Protein 6I89 (pdb70)

Radius of gyration: 20.42 Å; Cα contacts (8 Å, |Δi|>4): 430; chains: 1; bounding box: 56×44×55 Å

Structure (mmCIF, N/CA/C/O backbone):
data_6I89
#
_entry.id   6I89
#
_cell.length_a   136.798
_cell.length_b   136.798
_cell.length_c   51.701
_cell.angle_alpha   90.000
_cell.angle_beta   90.000
_cell.angle_gamma   120.000
#
_symmetry.space_group_name_H-M   'H 3'
#
loop_
_entity.id
_entity.type
_entity.pdbx_description
1 polymer 'ArdC protein'
2 non-polymer (4S)-2-METHYL-2,4-PENTANEDIOL
3 water water
#
loop_
_atom_site.group_PDB
_atom_site.id
_atom_site.type_symbol
_atom_site.label_atom_id
_atom_site.label_alt_id
_atom_site.label_comp_id
_atom_site.label_asym_id
_atom_site.label_entity_id
_atom_site.label_seq_id
_atom_site.pdbx_PDB_ins_code
_atom_site.Cartn_x
_atom_site.Cartn_y
_atom_site.Cartn_z
_atom_site.occupancy
_atom_site.B_iso_or_equiv
_atom_site.auth_seq_id
_atom_site.auth_comp_id
_atom_site.auth_asym_id
_atom_site.auth_atom_id
_atom_site.pdbx_PDB_model_num
ATOM 1 N N . PHE A 1 7 ? -5.63051 -21.18548 -3.93574 1.000 56.28246 7 PHE A N 1
ATOM 2 C CA . PHE A 1 7 ? -6.19613 -19.91884 -3.48951 1.000 53.71615 7 PHE A CA 1
ATOM 3 C C . PHE A 1 7 ? -7.70761 -20.03209 -3.24507 1.000 52.90695 7 PHE A C 1
ATOM 4 O O . PHE A 1 7 ? -8.30673 -21.08535 -3.46160 1.000 51.54277 7 PHE A O 1
ATOM 12 N N . ASP A 1 8 ? -8.31710 -18.93681 -2.80009 1.000 48.49743 8 ASP A N 1
ATOM 13 C CA . ASP A 1 8 ? -9.75019 -18.89851 -2.51081 1.000 45.68499 8 ASP A CA 1
ATOM 14 C C . ASP A 1 8 ? -10.52109 -18.83160 -3.82514 1.000 38.32360 8 ASP A C 1
ATOM 15 O O . ASP A 1 8 ? -10.59015 -17.78020 -4.45923 1.000 35.77568 8 ASP A O 1
ATOM 20 N N . LEU A 1 9 ? -11.10212 -19.96262 -4.23488 1.000 38.04978 9 LEU A N 1
ATOM 21 C CA . LEU A 1 9 ? -11.86106 -20.00399 -5.48520 1.000 38.23981 9 LEU A CA 1
ATOM 22 C C . LEU A 1 9 ? -13.06656 -19.07103 -5.44145 1.000 33.45007 9 LEU A C 1
ATOM 23 O O . LEU A 1 9 ? -13.37341 -18.40045 -6.43178 1.000 34.36692 9 LEU A O 1
ATOM 28 N N . TYR A 1 10 ? -13.76576 -19.02374 -4.30532 1.000 34.58373 10 TYR A N 1
ATOM 29 C CA . TYR A 1 10 ? -14.90912 -18.12088 -4.16071 1.000 37.51072 10 TYR A CA 1
ATOM 30 C C . TYR A 1 10 ? -14.51126 -16.67459 -4.43539 1.000 37.73945 10 TYR A C 1
ATOM 31 O O . TYR A 1 10 ? -15.15212 -15.97326 -5.23387 1.000 33.01027 10 TYR A O 1
ATOM 40 N N . GLN A 1 11 ? -13.44799 -16.20496 -3.77542 1.000 36.59801 11 GLN A N 1
ATOM 41 C CA . GLN A 1 11 ? -13.04619 -14.81562 -3.94245 1.000 35.06994 11 GLN A CA 1
ATOM 42 C C . GLN A 1 11 ? -12.46141 -14.55874 -5.32094 1.000 31.54730 11 GLN A C 1
ATOM 43 O O . GLN A 1 11 ? -12.63485 -13.46636 -5.86747 1.000 33.23436 11 GLN A O 1
ATOM 49 N N . HIS A 1 12 ? -11.76436 -15.54355 -5.89419 1.000 34.68575 12 HIS A N 1
ATOM 50 C CA . HIS A 1 12 ? -11.16520 -15.35338 -7.21254 1.000 36.82268 12 HIS A CA 1
ATOM 51 C C . HIS A 1 12 ? -12.23057 -15.12571 -8.28738 1.000 31.96461 12 HIS A C 1
ATOM 52 O O . HIS A 1 12 ? -12.09901 -14.22869 -9.12738 1.000 34.00414 12 HIS A O 1
ATOM 59 N N . VAL A 1 13 ? -13.28926 -15.92761 -8.27102 1.000 32.86604 13 VAL A N 1
ATOM 60 C CA . VAL A 1 13 ? -14.37673 -15.76383 -9.23382 1.000 32.66205 13 VAL A CA 1
ATOM 61 C C . VAL A 1 13 ? -15.13217 -14.46421 -8.97037 1.000 27.49371 13 VAL A C 1
ATOM 62 O O . VAL A 1 13 ? -15.33842 -13.65068 -9.87830 1.000 31.25377 13 VAL A O 1
ATOM 66 N N . THR A 1 14 ? -15.52134 -14.23029 -7.71590 1.000 29.04511 14 THR A N 1
ATOM 67 C CA . THR A 1 14 ? -16.22968 -12.99654 -7.38041 1.000 30.49319 14 THR A CA 1
ATOM 68 C C . THR A 1 14 ? -15.41857 -11.76244 -7.76968 1.000 32.08219 14 THR A C 1
ATOM 69 O O . THR A 1 14 ? -15.97296 -10.79085 -8.29773 1.000 30.02081 14 THR A O 1
ATOM 73 N N . ASP A 1 15 ? -14.09528 -11.79335 -7.56279 1.000 33.48677 15 ASP A N 1
ATOM 74 C CA . ASP A 1 15 ? -13.26774 -10.64793 -7.94373 1.000 29.70846 15 ASP A CA 1
ATOM 75 C C . ASP A 1 15 ? -13.28508 -10.42298 -9.45121 1.000 30.36732 15 ASP A C 1
ATOM 76 O O . ASP A 1 15 ? -13.31234 -9.27657 -9.91560 1.000 30.51185 15 ASP A O 1
ATOM 81 N N . ARG A 1 16 ? -13.23802 -11.50661 -10.23465 1.000 31.28877 16 ARG A N 1
ATOM 82 C CA . ARG A 1 16 ? -13.32207 -11.37363 -11.68671 1.000 31.09530 16 ARG A CA 1
ATOM 83 C C . ARG A 1 16 ? -14.64959 -10.74650 -12.10029 1.000 30.74618 16 ARG A C 1
ATOM 84 O O . ARG A 1 16 ? -14.69917 -9.90697 -13.00969 1.000 31.21041 16 ARG A O 1
ATOM 92 N N . ILE A 1 17 ? -15.73671 -11.14891 -11.44358 1.000 31.79516 17 ILE A N 1
ATOM 93 C CA . ILE A 1 17 ? -17.05519 -10.61003 -11.76820 1.000 31.03683 17 ILE A CA 1
ATOM 94 C C . ILE A 1 17 ? -17.13946 -9.13763 -11.38181 1.000 29.60980 17 ILE A C 1
ATOM 95 O O . ILE A 1 17 ? -17.64044 -8.30649 -12.14495 1.000 32.05256 17 ILE A O 1
ATOM 100 N N . ILE A 1 18 ? -16.67519 -8.80258 -10.17442 1.000 31.27521 18 ILE A N 1
ATOM 101 C CA . ILE A 1 18 ? -16.72580 -7.41869 -9.70960 1.000 31.37164 18 ILE A CA 1
ATOM 102 C C . ILE A 1 18 ? -15.97276 -6.50906 -10.67287 1.000 36.95128 18 ILE A C 1
ATOM 103 O O . ILE A 1 18 ? -16.45660 -5.42769 -11.03746 1.000 37.79586 18 ILE A O 1
ATOM 108 N N . ALA A 1 19 ? -14.78795 -6.94902 -11.12171 1.000 35.87886 19 ALA A N 1
ATOM 109 C CA . ALA A 1 19 ? -13.98949 -6.15167 -12.05066 1.000 36.31240 19 ALA A CA 1
ATOM 110 C C . ALA A 1 19 ? -14.70343 -5.95396 -13.38440 1.000 35.69932 19 ALA A C 1
ATOM 111 O O . ALA A 1 19 ? -14.67226 -4.85610 -13.95027 1.000 35.66335 19 ALA A O 1
ATOM 113 N N . SER A 1 20 ? -15.36186 -6.99801 -13.90435 1.000 32.91876 20 SER A N 1
ATOM 114 C CA . SER A 1 20 ? -16.06670 -6.83684 -15.17365 1.000 33.21236 20 SER A CA 1
ATOM 115 C C . SER A 1 20 ? -17.23566 -5.87070 -15.03225 1.000 37.64544 20 SER A C 1
ATOM 116 O O . SER A 1 20 ? -17.53802 -5.11156 -15.96157 1.000 39.53851 20 SER A O 1
ATOM 119 N N . ILE A 1 21 ? -17.90415 -5.88155 -13.87839 1.000 36.84363 21 ILE A N 1
ATOM 120 C CA . ILE A 1 21 ? -19.00394 -4.94684 -13.65684 1.000 37.49892 21 ILE A CA 1
ATOM 121 C C . ILE A 1 21 ? -18.47318 -3.52364 -13.55509 1.000 41.25346 21 ILE A C 1
ATOM 122 O O . ILE A 1 21 ? -19.01387 -2.59054 -14.16024 1.000 40.10034 21 ILE A O 1
ATOM 127 N N . GLU A 1 22 ? -17.40181 -3.33667 -12.78477 1.000 41.28584 22 GLU A N 1
ATOM 128 C CA . GLU A 1 22 ? -16.84449 -2.00174 -12.64803 1.000 43.17745 22 GLU A CA 1
ATOM 129 C C . GLU A 1 22 ? -16.24739 -1.50779 -13.96065 1.000 44.29693 22 GLU A C 1
ATOM 130 O O . GLU A 1 22 ? -16.21070 -0.29814 -14.20480 1.000 46.84129 22 GLU A O 1
ATOM 136 N N . ALA A 1 23 ? -15.83190 -2.42007 -14.83965 1.000 44.39339 23 ALA A N 1
ATOM 137 C CA . ALA A 1 23 ? -15.38738 -2.03281 -16.17253 1.000 44.40059 23 ALA A CA 1
ATOM 138 C C . ALA A 1 23 ? -16.52919 -1.56405 -17.06628 1.000 47.95411 23 ALA A C 1
ATOM 139 O O . ALA A 1 23 ? -16.26490 -0.99167 -18.12938 1.000 51.98215 23 ALA A O 1
ATOM 141 N N . GLY A 1 24 ? -17.78131 -1.79598 -16.67589 1.000 45.9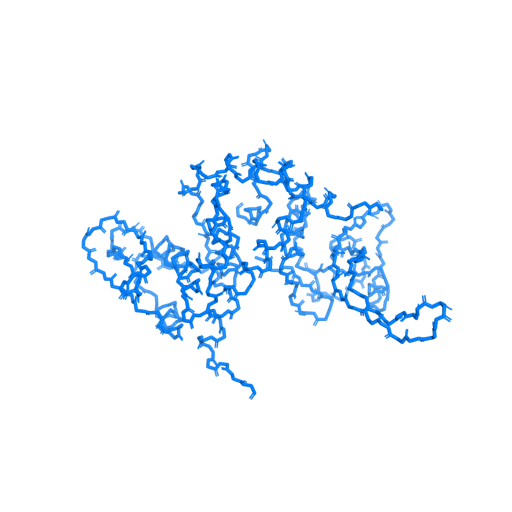1024 24 GLY A N 1
ATOM 142 C CA . GLY A 1 24 ? -18.92112 -1.43215 -17.49400 1.000 47.95983 24 GLY A CA 1
ATOM 143 C C . GLY A 1 24 ? -19.49645 -2.54732 -18.34416 1.000 49.76269 24 GLY A C 1
ATOM 144 O O . GLY A 1 24 ? -20.48850 -2.31945 -19.04449 1.000 50.16098 24 GLY A O 1
ATOM 145 N N . THR A 1 25 ? -18.91220 -3.74258 -18.31973 1.000 45.25775 25 THR A N 1
ATOM 146 C CA . THR A 1 25 ? -19.41765 -4.85358 -19.12293 1.000 44.13265 25 THR A CA 1
ATOM 147 C C . THR A 1 25 ? -19.40829 -6.12187 -18.28359 1.000 46.22717 25 THR A C 1
ATOM 148 O O . THR A 1 25 ? -18.42544 -6.87891 -18.27373 1.000 41.06476 25 THR A O 1
ATOM 152 N N . PRO A 1 26 ? -20.50005 -6.38393 -17.55859 1.000 46.10473 26 PRO A N 1
ATOM 153 C CA . PRO A 1 26 ? -20.58424 -7.60000 -16.74058 1.000 38.83787 26 PRO A CA 1
ATOM 154 C C . PRO A 1 26 ? -20.30554 -8.85885 -17.55316 1.000 39.60260 26 PRO A C 1
ATOM 155 O O . PRO A 1 26 ? -20.66429 -8.96186 -18.73094 1.000 39.48480 26 PRO A O 1
ATOM 159 N N . ALA A 1 27 ? -19.67193 -9.82664 -16.88691 1.000 38.80612 27 ALA A N 1
ATOM 160 C CA . ALA A 1 27 ? -19.18487 -11.04342 -17.53960 1.000 36.72110 27 ALA A CA 1
ATOM 161 C C . ALA A 1 27 ? -20.25522 -11.73730 -18.38133 1.000 36.78876 27 ALA A C 1
ATOM 162 O O . ALA A 1 27 ? -19.99093 -12.15741 -19.51491 1.000 38.76602 27 ALA A O 1
ATOM 164 N N . TRP A 1 28 ? -21.47207 -11.88156 -17.84076 1.000 31.90069 28 TRP A N 1
ATOM 165 C CA . TRP A 1 28 ? -22.50520 -12.63080 -18.55707 1.000 37.65485 28 TRP A CA 1
ATOM 166 C C . TRP A 1 28 ? -23.02471 -11.90168 -19.79211 1.000 36.70193 28 TRP A C 1
ATOM 167 O O . TRP A 1 28 ? -23.76126 -12.50535 -20.58144 1.000 34.49814 28 TRP A O 1
ATOM 178 N N . ARG A 1 29 ? -22.67283 -10.62932 -19.96803 1.000 35.56926 29 ARG A N 1
ATOM 179 C CA . ARG A 1 29 ? -23.05837 -9.85092 -21.13879 1.000 37.99704 29 ARG A CA 1
ATOM 180 C C . ARG A 1 29 ? -22.04036 -9.93860 -22.26137 1.000 43.24788 29 ARG A C 1
ATOM 181 O O . ARG A 1 29 ? -22.33917 -9.52078 -23.38621 1.000 44.34085 29 ARG A O 1
ATOM 189 N N . LYS A 1 30 ? -20.86136 -10.48622 -21.97784 1.000 44.47592 30 LYS A N 1
ATOM 190 C CA . LYS A 1 30 ? -19.77048 -10.48916 -22.94906 1.000 45.26632 30 LYS A CA 1
ATOM 191 C C . LYS A 1 30 ? -20.09941 -11.13692 -24.29425 1.000 44.66551 30 LYS A C 1
ATOM 192 O O . LYS A 1 30 ? -19.66872 -10.58387 -25.32223 1.000 49.93562 30 LYS A O 1
ATOM 198 N N . PRO A 1 31 ? -20.83113 -12.28434 -24.38380 1.000 49.04665 31 PRO A N 1
ATOM 199 C CA . PRO A 1 31 ? -21.11856 -12.85634 -25.71455 1.000 48.47827 31 PRO A CA 1
ATOM 200 C C . PRO A 1 31 ? -21.74252 -11.86099 -26.68673 1.000 51.18784 31 PRO A C 1
ATOM 201 O O . PRO A 1 31 ? -21.65537 -12.03884 -27.90615 1.000 48.83355 31 PRO A O 1
ATOM 205 N N . TRP A 1 32 ? -22.35050 -10.80248 -26.15298 1.000 45.99913 32 TRP A N 1
ATOM 206 C CA . TRP A 1 32 ? -23.15146 -9.88881 -26.94872 1.000 50.97405 32 TRP A CA 1
ATOM 207 C C . TRP A 1 32 ? -22.55864 -8.47074 -26.99856 1.000 51.32138 32 TRP A C 1
ATOM 208 O O . TRP A 1 32 ? -21.50918 -8.19895 -26.40130 1.000 51.47263 32 TRP A O 1
ATOM 219 N N . GLN A 1 40 ? -23.38229 -18.40048 -27.61814 1.000 52.70401 40 GLN A N 1
ATOM 220 C CA . GLN A 1 40 ? -22.30459 -19.38009 -27.80045 1.000 53.65718 40 GLN A CA 1
ATOM 221 C C . GLN A 1 40 ? -21.99022 -20.08878 -26.48356 1.000 44.94463 40 GLN A C 1
ATOM 222 O O . GLN A 1 40 ? -21.09028 -19.67874 -25.74779 1.000 42.61205 40 GLN A O 1
ATOM 228 N N . MET A 1 41 ? -22.74047 -21.14243 -26.19048 1.000 41.66766 41 MET A N 1
ATOM 229 C CA . MET A 1 41 ? -22.56364 -21.85354 -24.93545 1.000 38.12408 41 MET A CA 1
ATOM 230 C C . MET A 1 41 ? -21.20256 -22.54173 -24.92158 1.000 41.84991 41 MET A C 1
ATOM 231 O O . MET A 1 41 ? -20.83912 -23.20507 -25.90132 1.000 36.75403 41 MET A O 1
ATOM 236 N N . PRO A 1 42 ? -20.41662 -22.39695 -23.85429 1.000 37.58590 42 PRO A N 1
ATOM 237 C CA . PRO A 1 42 ? -19.12690 -23.10609 -23.79354 1.000 34.18227 42 PRO A CA 1
ATOM 238 C C . PRO A 1 42 ? -19.34464 -24.59272 -23.57173 1.000 28.71551 42 PRO A C 1
ATOM 239 O O . PRO A 1 42 ? -20.20837 -24.99774 -22.78996 1.000 30.69503 42 PRO A O 1
ATOM 243 N N . LEU A 1 43 ? -18.54776 -25.41436 -24.26329 1.000 29.76559 43 LEU A N 1
ATOM 244 C CA . LEU A 1 43 ? -18.72667 -26.86044 -24.25624 1.000 27.68464 43 LEU A CA 1
ATOM 245 C C . LEU A 1 43 ? -17.50240 -27.57787 -23.70104 1.000 29.48550 43 LEU A C 1
ATOM 246 O O . LEU A 1 43 ? -16.36776 -27.14181 -23.89796 1.000 27.56210 43 LEU A O 1
ATOM 251 N N . ARG A 1 44 ? -17.75332 -28.69494 -23.01840 1.000 30.56871 44 ARG A N 1
ATOM 252 C CA . ARG A 1 44 ? -16.69089 -29.60763 -22.61416 1.000 34.10766 44 ARG A CA 1
ATOM 253 C C . ARG A 1 44 ? -16.19762 -30.42749 -23.81637 1.000 33.70271 44 ARG A C 1
ATOM 254 O O . ARG A 1 44 ? -16.76638 -30.39710 -24.90908 1.000 34.66439 44 ARG A O 1
ATOM 262 N N . SER A 1 45 ? -15.12342 -31.18366 -23.59939 1.000 35.75289 45 SER A N 1
ATOM 263 C CA . SER A 1 45 ? -14.49992 -31.87721 -24.72500 1.000 39.98697 45 SER A CA 1
ATOM 264 C C . SER A 1 45 ? -15.41075 -32.96990 -25.28678 1.000 39.14016 45 SER A C 1
ATOM 265 O O . SER A 1 45 ? -15.34513 -33.27757 -26.48177 1.000 40.86023 45 SER A O 1
ATOM 268 N N . ASN A 1 46 ? -16.29640 -33.52881 -24.46547 1.000 40.98718 46 ASN A N 1
ATOM 269 C CA . ASN A 1 46 ? -17.27748 -34.49844 -24.94007 1.000 39.88619 46 ASN A CA 1
ATOM 270 C C . ASN A 1 46 ? -18.52481 -33.85259 -25.54097 1.000 39.66800 46 ASN A C 1
ATOM 271 O O . ASN A 1 46 ? -19.48732 -34.56206 -25.84115 1.000 41.05409 46 ASN A O 1
ATOM 276 N N . GLY A 1 47 ? -18.55578 -32.53640 -25.68783 1.000 34.89106 47 GLY A N 1
ATOM 277 C CA . GLY A 1 47 ? -19.69375 -31.86977 -26.27863 1.000 37.58927 47 GLY A CA 1
ATOM 278 C C . GLY A 1 47 ? -20.76464 -31.40497 -25.30890 1.000 38.51927 47 GLY A C 1
ATOM 279 O O . GLY A 1 47 ? -21.62596 -30.61191 -25.70552 1.000 37.70955 47 GLY A O 1
ATOM 280 N N . GLU A 1 48 ? -20.75212 -31.86934 -24.06250 1.000 36.10143 48 GLU A N 1
ATOM 281 C CA . GLU A 1 48 ? -21.75219 -31.41443 -23.10532 1.000 37.79462 48 GLU A CA 1
ATOM 282 C C . GLU A 1 48 ? -21.46581 -29.98081 -22.66821 1.000 37.27131 48 GLU A C 1
ATOM 283 O O . GLU A 1 48 ? -20.30632 -29.58178 -22.50291 1.000 31.22989 48 GLU A O 1
ATOM 289 N N . ALA A 1 49 ? -22.53495 -29.20139 -22.47417 1.000 35.51204 49 ALA A N 1
ATOM 290 C CA . ALA A 1 49 ? -22.37913 -27.80047 -22.09454 1.000 27.94756 49 ALA A CA 1
ATOM 291 C C . ALA A 1 49 ? -21.88088 -27.66706 -20.65858 1.000 23.81945 49 ALA A C 1
ATOM 292 O O . ALA A 1 49 ? -22.27490 -28.42210 -19.76462 1.000 25.65966 49 ALA A O 1
ATOM 294 N N . TYR A 1 50 ? -21.02032 -26.68474 -20.43832 1.000 25.76463 50 TYR A N 1
ATOM 295 C CA . TYR A 1 50 ? -20.79144 -26.21910 -19.07906 1.000 25.07917 50 TYR A CA 1
ATOM 296 C C . TYR A 1 50 ? -22.09428 -25.66602 -18.49283 1.000 29.00128 50 TYR A C 1
ATOM 297 O O . TYR A 1 50 ? -23.04523 -25.36858 -19.21891 1.000 26.75595 50 TYR A O 1
ATOM 306 N N . ARG A 1 51 ? -22.13227 -25.53975 -17.16320 1.000 27.19932 51 ARG A N 1
ATOM 307 C CA . ARG A 1 51 ? -23.33671 -25.13291 -16.44602 1.000 26.91077 51 ARG A CA 1
ATOM 308 C C . ARG A 1 51 ? -23.00351 -24.08291 -15.38660 1.000 30.36746 51 ARG A C 1
ATOM 309 O O . ARG A 1 51 ? -21.87446 -23.99807 -14.90110 1.000 23.68356 51 ARG A O 1
ATOM 317 N N . GLY A 1 52 ? -24.01196 -23.27346 -15.04160 1.000 27.31559 52 GLY A N 1
ATOM 318 C CA . GLY A 1 52 ? -23.90718 -22.40672 -13.87031 1.000 27.51847 52 GLY A CA 1
ATOM 319 C C . GLY A 1 52 ? -22.75549 -21.42186 -13.95547 1.000 24.78471 52 GLY A C 1
ATOM 320 O O . GLY A 1 52 ? -22.52806 -20.77410 -14.98143 1.000 23.92116 52 GLY A O 1
ATOM 321 N N . ILE A 1 53 ? -22.00569 -21.30604 -12.85662 1.000 26.06686 53 ILE A N 1
ATOM 322 C CA . ILE A 1 53 ? -20.95556 -20.29338 -12.77477 1.000 23.43156 53 ILE A CA 1
ATOM 323 C C . ILE A 1 53 ? -19.87311 -20.51640 -13.82903 1.000 23.04034 53 ILE A C 1
ATOM 324 O O . ILE A 1 53 ? -19.23487 -19.55907 -14.27995 1.000 25.51203 53 ILE A O 1
ATOM 329 N N . ASN A 1 54 ? -19.66750 -21.76435 -14.26531 1.000 22.82151 54 ASN A N 1
ATOM 330 C CA . ASN A 1 54 ? -18.64363 -22.02101 -15.27971 1.000 24.60989 54 ASN A CA 1
ATOM 331 C C . ASN A 1 54 ? -19.00981 -21.39827 -16.62135 1.000 25.94504 54 ASN A C 1
ATOM 332 O O . ASN A 1 54 ? -18.12356 -20.94668 -17.35576 1.000 24.21015 54 ASN A O 1
ATOM 337 N N . VAL A 1 55 ? -20.30510 -21.33899 -16.94750 1.000 26.24974 55 VAL A N 1
ATOM 338 C CA . VAL A 1 55 ? -20.71412 -20.65219 -18.17055 1.000 27.76460 55 VAL A CA 1
ATOM 339 C C . VAL A 1 55 ? -20.29683 -19.19161 -18.11458 1.000 23.87426 55 VAL A C 1
ATOM 340 O O . VAL A 1 55 ? -19.70099 -18.65679 -19.06369 1.000 24.85943 55 VAL A O 1
ATOM 344 N N . VAL A 1 56 ? -20.58674 -18.52938 -16.99362 1.000 24.79408 56 VAL A N 1
ATOM 345 C CA . VAL A 1 56 ? -20.25542 -17.11195 -16.86339 1.000 24.18675 56 VAL A CA 1
ATOM 346 C C . VAL A 1 56 ? -18.74970 -16.89646 -16.96725 1.000 26.12581 56 VAL A C 1
ATOM 347 O O . VAL A 1 56 ? -18.29224 -15.98772 -17.66514 1.000 29.42985 56 VAL A O 1
ATOM 351 N N . MET A 1 57 ? -17.95562 -17.73628 -16.28929 1.000 26.92120 57 MET A N 1
ATOM 352 C CA . MET A 1 57 ? -16.49679 -17.56148 -16.31163 1.000 27.69626 57 MET A CA 1
ATOM 353 C C . MET A 1 57 ? -15.92392 -17.77057 -17.70770 1.000 27.11139 57 MET A C 1
ATOM 354 O O . MET A 1 57 ? -15.01178 -17.04936 -18.12853 1.000 29.19169 57 MET A O 1
ATOM 359 N N . LEU A 1 58 ? -16.41421 -18.77676 -18.42760 1.000 26.36351 58 LEU A N 1
ATOM 360 C CA . LEU A 1 58 ? -15.84147 -19.04457 -19.74042 1.000 26.19817 58 LEU A CA 1
ATOM 361 C C . LEU A 1 58 ? -16.28560 -18.00642 -20.77524 1.000 30.68059 58 LEU A C 1
ATOM 362 O O . LEU A 1 58 ? -15.50581 -17.66214 -21.66808 1.000 30.76639 58 LEU A O 1
ATOM 367 N N . TRP A 1 59 ? -17.51339 -17.47473 -20.66174 1.000 27.36772 59 TRP A N 1
ATOM 368 C CA . TRP A 1 59 ? -17.90470 -16.33332 -21.49217 1.000 29.43036 59 TRP A CA 1
ATOM 369 C C . TRP A 1 59 ? -16.95574 -15.16412 -21.27723 1.000 32.46031 59 TRP A C 1
ATOM 370 O O . TRP A 1 59 ? -16.46497 -14.55195 -22.23661 1.000 34.03904 59 TRP A O 1
ATOM 381 N N . LEU A 1 60 ? -16.68105 -14.84511 -20.01131 1.000 31.56235 60 LEU A N 1
ATOM 382 C CA . LEU A 1 60 ? -15.76070 -13.75815 -19.69798 1.000 32.56175 60 LEU A CA 1
ATOM 383 C C . LEU A 1 60 ? -14.38521 -14.00481 -20.29981 1.000 37.41103 60 LEU A C 1
ATOM 384 O O . LEU A 1 60 ? -13.82966 -13.13544 -20.97814 1.000 38.73648 60 LEU A O 1
ATOM 389 N N . THR A 1 61 ? -13.81264 -15.18161 -20.04663 1.000 33.06729 61 THR A N 1
ATOM 390 C CA . THR A 1 61 ? -12.47269 -15.47495 -20.54565 1.000 37.45558 61 THR A CA 1
ATOM 391 C C . THR A 1 61 ? -12.41940 -15.39778 -22.06353 1.000 39.72762 61 THR A C 1
ATOM 392 O O . THR A 1 61 ? -11.49979 -14.79811 -22.63203 1.000 37.28660 61 THR A O 1
ATOM 396 N N . ALA A 1 62 ? -13.39399 -16.02264 -22.73539 1.000 33.20196 62 ALA A N 1
ATOM 397 C CA . ALA A 1 62 ? -13.44183 -15.99657 -24.18966 1.000 35.70266 62 ALA A CA 1
ATOM 398 C C . ALA A 1 62 ? -13.43664 -14.56790 -24.71914 1.000 42.26099 62 ALA A C 1
ATOM 399 O O . ALA A 1 62 ? -12.74096 -14.25986 -25.69564 1.000 39.99728 62 ALA A O 1
ATOM 401 N N . ALA A 1 63 ? -14.20251 -13.67722 -24.08633 1.000 40.77149 63 ALA A N 1
ATOM 402 C CA . ALA A 1 63 ? -14.20152 -12.28499 -24.52568 1.000 43.69346 63 ALA A CA 1
ATOM 403 C C . ALA A 1 63 ? -12.86861 -11.61602 -24.21911 1.000 42.74653 63 ALA A C 1
ATOM 404 O O . ALA A 1 63 ? -12.32507 -10.88611 -25.05552 1.000 44.92912 63 ALA A O 1
ATOM 406 N N . GLU A 1 64 ? -12.32239 -11.86263 -23.02711 1.000 43.00594 64 GLU A N 1
ATOM 407 C CA . GLU A 1 64 ? -11.07372 -11.22240 -22.63132 1.000 41.75421 64 GLU A CA 1
ATOM 408 C C . GLU A 1 64 ? -9.93088 -11.60881 -23.55527 1.000 47.91590 64 GLU A C 1
ATOM 409 O O . GLU A 1 64 ? -9.05255 -10.78930 -23.84579 1.000 49.78611 64 GLU A O 1
ATOM 415 N N . LYS A 1 65 ? -9.91022 -12.85451 -24.01399 1.000 43.88220 65 LYS A N 1
ATOM 416 C CA . LYS A 1 65 ? -8.77318 -13.36290 -24.76189 1.000 47.61317 65 LYS A CA 1
ATOM 417 C C . LYS A 1 65 ? -9.07057 -13.54015 -26.24046 1.000 48.32312 65 LYS A C 1
ATOM 418 O O . LYS A 1 65 ? -8.15844 -13.87979 -27.00273 1.000 52.75704 65 LYS A O 1
ATOM 424 N N . GLY A 1 66 ? -10.30803 -13.30652 -26.66672 1.000 45.41118 66 GLY A N 1
ATOM 425 C CA . GLY A 1 66 ? -10.64065 -13.33833 -28.08038 1.000 44.94870 66 GLY A CA 1
ATOM 426 C C . GLY A 1 66 ? -10.73294 -14.72130 -28.68915 1.000 51.60273 66 GLY A C 1
ATOM 427 O O . GLY A 1 66 ? -10.28649 -14.92400 -29.82958 1.000 49.52375 66 GLY A O 1
ATOM 428 N N . TYR A 1 67 ? -11.29705 -15.68284 -27.96299 1.000 42.34877 67 TYR A N 1
ATOM 429 C CA . TYR A 1 67 ? -11.46080 -17.02404 -28.49361 1.000 43.40419 67 TYR A CA 1
ATOM 430 C C . TYR A 1 67 ? -12.75725 -17.11058 -29.28375 1.000 47.47205 67 TYR A C 1
ATOM 431 O O . TYR A 1 67 ? -13.72535 -16.39725 -29.00537 1.000 51.66607 67 TYR A O 1
ATOM 440 N N . ARG A 1 68 ? -12.76565 -18.00451 -30.27508 1.000 47.47484 68 ARG A N 1
ATOM 441 C CA . ARG A 1 68 ? -13.91877 -18.22353 -31.13112 1.000 47.04535 68 ARG A CA 1
ATOM 442 C C . ARG A 1 68 ? -14.50875 -19.61526 -31.00734 1.000 48.65429 68 ARG A C 1
ATOM 443 O O . ARG A 1 68 ? -15.68431 -19.79646 -31.33397 1.000 44.02756 68 ARG A O 1
ATOM 451 N N . SER A 1 69 ? -13.73269 -20.59947 -30.56584 1.000 45.03342 69 SER A N 1
ATOM 452 C CA . SER A 1 69 ? -14.25340 -21.94054 -30.38401 1.000 39.81264 69 SER A CA 1
ATOM 453 C C . SER A 1 69 ? -15.07956 -22.01503 -29.10555 1.000 41.33933 69 SER A C 1
ATOM 454 O O . SER A 1 69 ? -14.79186 -21.33737 -28.11466 1.000 40.27016 69 SER A O 1
ATOM 457 N N . ALA A 1 70 ? -16.12054 -22.84757 -29.13955 1.000 38.28292 70 ALA A N 1
ATOM 458 C CA . ALA A 1 70 ? -16.94490 -23.08708 -27.96324 1.000 41.61824 70 ALA A CA 1
ATOM 459 C C . ALA A 1 70 ? -16.33056 -24.09439 -26.99993 1.000 38.80574 70 ALA A C 1
ATOM 460 O O . ALA A 1 70 ? -16.82644 -24.23128 -25.87538 1.000 35.92500 70 ALA A O 1
ATOM 462 N N . TYR A 1 71 ? -15.28763 -24.80466 -27.41324 1.000 33.24605 71 TYR A N 1
ATOM 463 C CA . TYR A 1 71 ? -14.81636 -25.98289 -26.70861 1.000 34.71747 71 TYR A CA 1
ATOM 464 C C . TYR A 1 71 ? -13.64413 -25.65138 -25.79501 1.000 33.46490 71 TYR A C 1
ATOM 465 O O . TYR A 1 71 ? -12.74721 -24.88926 -26.16730 1.000 31.06381 71 TYR A O 1
ATOM 474 N N . TRP A 1 72 ? -13.64389 -26.26630 -24.61313 1.000 31.11193 72 TRP A N 1
ATOM 475 C CA . TRP A 1 72 ? -12.59763 -26.08281 -23.61642 1.000 30.34445 72 TRP A CA 1
ATOM 476 C C . TRP A 1 72 ? -12.12834 -27.44322 -23.12458 1.000 30.10193 72 TRP A C 1
ATOM 477 O O . TRP A 1 72 ? -12.94073 -28.32486 -22.84901 1.000 33.94050 72 TRP A O 1
ATOM 488 N N . PHE A 1 73 ? -10.81789 -27.59071 -22.98149 1.000 31.89705 73 PHE A N 1
ATOM 489 C CA . PHE A 1 73 ? -10.17477 -28.86814 -22.69683 1.000 31.04170 73 PHE A CA 1
ATOM 490 C C . PHE A 1 73 ? -9.23811 -28.72687 -21.50812 1.000 29.10307 73 PHE A C 1
ATOM 491 O O . PHE A 1 73 ? -8.54981 -27.70932 -21.36774 1.000 27.34144 73 PHE A O 1
ATOM 499 N N . THR A 1 74 ? -9.19448 -29.75692 -20.67030 1.000 29.47780 74 THR A N 1
ATOM 500 C CA . THR A 1 74 ? -8.04232 -29.90575 -19.80271 1.000 29.32766 74 THR A CA 1
ATOM 501 C C . THR A 1 74 ? -6.85431 -30.30510 -20.66643 1.000 31.77309 74 THR A C 1
ATOM 502 O O . THR A 1 74 ? -7.01403 -30.87365 -21.74864 1.000 30.13495 74 THR A O 1
ATOM 506 N N . TYR A 1 75 ? -5.65732 -29.96903 -20.19312 1.000 30.19287 75 TYR A N 1
ATOM 507 C CA . TYR A 1 75 ? -4.44262 -30.37100 -20.89825 1.000 31.78948 75 TYR A CA 1
ATOM 508 C C . TYR A 1 75 ? -4.48712 -31.84835 -21.26296 1.000 33.74316 75 TYR A C 1
ATOM 509 O O . TYR A 1 75 ? -4.19894 -32.22822 -22.40579 1.000 30.69733 75 TYR A O 1
ATOM 518 N N . ARG A 1 76 ? -4.88538 -32.69714 -20.30683 1.000 32.20939 76 ARG A N 1
ATOM 519 C CA . ARG A 1 76 ? -4.93760 -34.13170 -20.57379 1.000 32.27456 76 ARG A CA 1
ATOM 520 C C . ARG A 1 76 ? -5.95778 -34.45935 -21.65498 1.000 35.08584 76 ARG A C 1
ATOM 521 O O . ARG A 1 76 ? -5.69468 -35.29376 -22.52701 1.000 33.69817 76 ARG A O 1
ATOM 529 N N . GLN A 1 77 ? -7.13788 -33.82772 -21.61001 1.000 33.72684 77 GLN A N 1
ATOM 530 C CA . GLN A 1 77 ? -8.15467 -34.13419 -22.61102 1.000 33.41067 77 GLN A CA 1
ATOM 531 C C . GLN A 1 77 ? -7.66209 -33.77044 -24.00318 1.000 33.77253 77 GLN A C 1
ATOM 532 O O . GLN A 1 77 ? -7.88570 -34.51413 -24.96327 1.000 32.77674 77 GLN A O 1
ATOM 538 N N . ALA A 1 78 ? -6.97241 -32.63495 -24.11982 1.000 31.53931 78 ALA A N 1
ATOM 539 C CA . ALA A 1 78 ? -6.36164 -32.24555 -25.38801 1.000 34.09664 78 ALA A CA 1
ATOM 540 C C . ALA A 1 78 ? -5.32903 -33.27541 -25.83880 1.000 38.41111 78 ALA A C 1
ATOM 541 O O . ALA A 1 78 ? -5.29817 -33.67184 -27.01226 1.000 35.83385 78 ALA A O 1
ATOM 543 N N . LYS A 1 79 ? -4.48405 -33.73407 -24.90766 1.000 35.14539 79 LYS A N 1
ATOM 544 C CA . LYS A 1 79 ? -3.46673 -34.72533 -25.24391 1.000 37.97871 79 LYS A CA 1
ATOM 545 C C . LYS A 1 79 ? -4.10439 -35.99520 -25.79532 1.000 39.03362 79 LYS A C 1
ATOM 546 O O . LYS A 1 79 ? -3.71713 -36.48819 -26.86240 1.000 40.41224 79 LYS A O 1
ATOM 552 N N . GLU A 1 80 ? -5.11778 -36.51708 -25.09454 1.000 41.19746 80 GLU A N 1
ATOM 553 C CA . GLU A 1 80 ? -5.79910 -37.73862 -25.51717 1.000 42.39954 80 GLU A CA 1
ATOM 554 C C . GLU A 1 80 ? -6.38330 -37.63357 -26.91893 1.000 42.53678 80 GLU A C 1
ATOM 555 O O . GLU A 1 80 ? -6.61004 -38.66462 -27.56267 1.000 46.39106 80 GLU A O 1
ATOM 561 N N . LEU A 1 81 ? -6.64200 -36.42042 -27.39995 1.000 42.21338 81 LEU A N 1
ATOM 562 C CA . LEU A 1 81 ? -7.21338 -36.19935 -28.71922 1.000 40.87926 81 LEU A CA 1
ATOM 563 C C . LEU A 1 81 ? -6.16591 -35.81754 -29.75217 1.000 41.09528 81 LEU A C 1
ATOM 564 O O . LEU A 1 81 ? -6.52606 -35.38984 -30.85353 1.000 42.34857 81 LEU A O 1
ATOM 569 N N . GLY A 1 82 ? -4.88198 -35.93834 -29.41730 1.000 43.57630 82 GLY A N 1
ATOM 570 C CA . GLY A 1 82 ? -3.83092 -35.56134 -30.33900 1.000 40.12149 82 GLY A CA 1
ATOM 571 C C . GLY A 1 82 ? -3.49260 -34.09002 -30.35653 1.000 41.44583 82 GLY A C 1
ATOM 572 O O . GLY A 1 82 ? -2.68390 -33.66702 -31.18936 1.000 44.82659 82 GLY A O 1
ATOM 573 N N . GLY A 1 83 ? -4.07467 -33.29174 -29.47080 1.000 36.75210 83 GLY A N 1
ATOM 574 C CA . GLY A 1 83 ? -3.81820 -31.86294 -29.43773 1.000 36.08669 83 GLY A CA 1
ATOM 575 C C . GLY A 1 83 ? -2.75090 -31.50237 -28.42102 1.000 34.92534 83 GLY A C 1
ATOM 576 O O . GLY A 1 83 ? -2.55726 -32.19809 -27.43188 1.000 42.92884 83 GLY A O 1
ATOM 577 N N . GLN A 1 84 ? -2.05177 -30.40493 -28.67172 1.000 34.95344 84 GLN A N 1
ATOM 578 C CA . GLN A 1 84 ? -1.01095 -29.92812 -27.76998 1.000 38.50252 84 GLN A CA 1
ATOM 579 C C . GLN A 1 84 ? -1.28272 -28.47334 -27.42534 1.000 37.52728 84 GLN A C 1
ATOM 580 O O . GLN A 1 84 ? -1.35907 -27.63270 -28.32781 1.000 38.82403 84 GLN A O 1
ATOM 586 N N . VAL A 1 85 ? -1.44175 -28.17305 -26.12626 1.000 36.17616 85 VAL A N 1
ATOM 587 C CA . VAL A 1 85 ? -1.56437 -26.77802 -25.71014 1.000 36.42179 85 VAL A CA 1
ATOM 588 C C . VAL A 1 85 ? -0.27347 -26.06081 -26.06468 1.000 38.16972 85 VAL A C 1
ATOM 589 O O . VAL A 1 85 ? 0.81935 -26.52333 -25.72211 1.000 40.23768 85 VAL A O 1
ATOM 593 N N . ARG A 1 86 ? -0.38624 -24.93714 -26.76637 1.000 35.72449 86 ARG A N 1
ATOM 594 C CA . ARG A 1 86 ? 0.80678 -24.29610 -27.30707 1.000 41.40990 86 ARG A CA 1
ATOM 595 C C . ARG A 1 86 ? 1.64756 -23.67957 -26.19825 1.000 42.45709 86 ARG A C 1
ATOM 596 O O . ARG A 1 86 ? 1.13647 -23.25413 -25.16006 1.000 39.75128 86 ARG A O 1
ATOM 604 N N . LYS A 1 87 ? 2.95806 -23.64639 -26.42228 1.000 44.41102 87 LYS A N 1
ATOM 605 C CA . LYS A 1 87 ? 3.86446 -23.17098 -25.38734 1.000 44.52537 87 LYS A CA 1
ATOM 606 C C . LYS A 1 87 ? 3.55296 -21.72499 -25.03646 1.000 42.22604 87 LYS A C 1
ATOM 607 O O . LYS A 1 87 ? 3.28903 -20.89829 -25.91312 1.000 43.66593 87 LYS A O 1
ATOM 613 N N . GLY A 1 88 ? 3.56875 -21.42496 -23.73958 1.000 42.28538 88 GLY A N 1
ATOM 614 C CA . GLY A 1 88 ? 3.22639 -20.10185 -23.25962 1.000 45.32683 88 GLY A CA 1
ATOM 615 C C . GLY A 1 88 ? 1.75018 -19.86732 -22.99706 1.000 41.27821 88 GLY A C 1
ATOM 616 O O . GLY A 1 88 ? 1.40380 -18.85813 -22.37605 1.000 41.96072 88 GLY A O 1
ATOM 617 N N . GLU A 1 89 ? 0.86991 -20.76117 -23.44173 1.000 41.85685 89 GLU A N 1
ATOM 618 C CA . GLU A 1 89 ? -0.56077 -20.54895 -23.25692 1.000 40.99729 89 GLU A CA 1
ATOM 619 C C . GLU A 1 89 ? -0.95653 -20.79683 -21.80320 1.000 42.90356 89 GLU A C 1
ATOM 620 O O . GLU A 1 89 ? -0.54113 -21.78495 -21.18832 1.000 42.50410 89 GLU A O 1
ATOM 626 N N . LYS A 1 90 ? -1.77685 -19.90265 -21.25731 1.000 36.48189 90 LYS A N 1
ATOM 627 C CA . LYS A 1 90 ? -2.22265 -19.99332 -19.87030 1.000 42.17072 90 LYS A CA 1
ATOM 628 C C . LYS A 1 90 ? -3.67567 -20.45774 -19.82056 1.000 39.91555 90 LYS A C 1
ATOM 629 O O . LYS A 1 90 ? -4.52451 -19.94096 -20.55674 1.000 36.80422 90 LYS A O 1
ATOM 635 N N . GLY A 1 91 ? -3.95379 -21.43498 -18.95547 1.000 38.93472 91 GLY A N 1
ATOM 636 C CA . GLY A 1 91 ? -5.28709 -21.98287 -18.82317 1.000 40.33013 91 GLY A CA 1
ATOM 637 C C . GLY A 1 91 ? -6.22760 -21.07498 -18.04464 1.000 39.05389 91 GLY A C 1
ATOM 638 O O . GLY A 1 91 ? -5.87393 -19.97717 -17.60521 1.000 35.48071 91 GLY A O 1
ATOM 639 N N . SER A 1 92 ? -7.46389 -21.55682 -17.88879 1.000 39.51189 92 SER A N 1
ATOM 640 C CA . SER A 1 92 ? -8.52249 -20.83134 -17.19963 1.000 37.13888 92 SER A CA 1
ATOM 641 C C . SER A 1 92 ? -9.16371 -21.72603 -16.14932 1.000 34.57684 92 SER A C 1
ATOM 642 O O . SER A 1 92 ? -9.21364 -22.94729 -16.30287 1.000 35.68816 92 SER A O 1
ATOM 645 N N . THR A 1 93 ? -9.68809 -21.10361 -15.09216 1.000 34.13761 93 THR A N 1
ATOM 646 C CA . THR A 1 93 ? -10.21611 -21.84500 -13.95392 1.000 35.49865 93 THR A CA 1
ATOM 647 C C . THR A 1 93 ? -11.69685 -22.14964 -14.15259 1.000 34.40572 93 THR A C 1
ATOM 648 O O . THR A 1 93 ? -12.48476 -21.24708 -14.42857 1.000 37.24264 93 THR A O 1
ATOM 652 N N . VAL A 1 94 ? -12.07240 -23.41148 -14.00180 1.000 29.89976 94 VAL A N 1
ATOM 653 C CA . VAL A 1 94 ? -13.47408 -23.78196 -13.85107 1.000 30.37383 94 VAL A CA 1
ATOM 654 C C . VAL A 1 94 ? -13.58875 -24.49711 -12.51695 1.000 35.29034 94 VAL A C 1
ATOM 655 O O . VAL A 1 94 ? -12.61506 -25.07540 -12.01661 1.000 31.23884 94 VAL A O 1
ATOM 659 N N . VAL A 1 95 ? -14.77083 -24.45196 -11.92608 1.000 30.44125 95 VAL A N 1
ATOM 660 C CA . VAL A 1 95 ? -14.94066 -25.00218 -10.58876 1.000 28.19728 95 VAL A CA 1
ATOM 661 C C . VAL A 1 95 ? -15.87620 -26.19081 -10.64423 1.000 33.02723 95 VAL A C 1
ATOM 662 O O . VAL A 1 95 ? -16.73307 -26.30236 -11.52940 1.000 31.81359 95 VAL A O 1
ATOM 666 N N . LYS A 1 96 ? -15.69727 -27.09511 -9.68448 1.000 30.63295 96 LYS A N 1
ATOM 667 C CA . LYS A 1 96 ? -16.57549 -28.23461 -9.47842 1.000 31.13879 96 LYS A CA 1
ATOM 668 C C . LYS A 1 96 ? -16.93411 -28.32338 -8.00038 1.000 37.18662 96 LYS A C 1
ATOM 669 O O . LYS A 1 96 ? -16.06765 -28.15069 -7.12923 1.000 32.29233 96 LYS A O 1
ATOM 675 N N . PHE A 1 97 ? -18.21532 -28.57794 -7.72565 1.000 34.49056 97 PHE A N 1
ATOM 676 C CA . PHE A 1 97 ? -18.71675 -28.85912 -6.39018 1.000 34.99160 97 PHE A CA 1
ATOM 677 C C . PHE A 1 97 ? -19.01456 -30.33753 -6.25988 1.000 38.66217 97 PHE A C 1
ATOM 678 O O . PHE A 1 97 ? -19.47511 -30.97640 -7.20755 1.000 45.58055 97 PHE A O 1
ATOM 686 N N . GLY A 1 98 ? -18.79726 -30.86581 -5.06627 1.000 38.17649 98 GLY A N 1
ATOM 687 C CA . GLY A 1 98 ? -19.16911 -32.24210 -4.82626 1.000 42.33379 98 GLY A CA 1
ATOM 688 C C . GLY A 1 98 ? -19.05400 -32.59144 -3.36410 1.000 37.64514 98 GLY A C 1
ATOM 689 O O . GLY A 1 98 ? -18.86656 -31.72840 -2.50781 1.000 38.49036 98 GLY A O 1
ATOM 690 N N . THR A 1 99 ? -19.20114 -33.87684 -3.09156 1.000 41.81729 99 THR A N 1
ATOM 691 C CA . THR A 1 99 ? -18.92359 -34.43671 -1.78403 1.000 47.28337 99 THR A CA 1
ATOM 692 C C . THR A 1 99 ? -17.85495 -35.50374 -1.93989 1.000 49.05256 99 THR A C 1
ATOM 693 O O . THR A 1 99 ? -17.78353 -36.18789 -2.96520 1.000 48.13870 99 THR A O 1
ATOM 697 N N . ILE A 1 100 ? -17.01926 -35.63578 -0.92105 1.000 49.11602 100 ILE A N 1
ATOM 698 C CA . ILE A 1 100 ? -15.95623 -36.63094 -0.92349 1.000 49.46007 100 ILE A CA 1
ATOM 699 C C . ILE A 1 100 ? -15.97016 -37.34377 0.41918 1.000 49.37201 100 ILE A C 1
ATOM 700 O O . ILE A 1 100 ? -16.28828 -36.74518 1.45286 1.000 45.52992 100 ILE A O 1
ATOM 705 N N . GLU A 1 101 ? -15.66425 -38.63464 0.39579 1.000 51.79363 101 GLU A N 1
ATOM 706 C CA . GLU A 1 101 ? -15.66363 -39.42395 1.61544 1.000 51.26124 101 GLU A CA 1
ATOM 707 C C . GLU A 1 101 ? -14.38351 -39.18409 2.41302 1.000 45.55510 101 GLU A C 1
ATOM 708 O O . GLU A 1 101 ? -13.27382 -39.33236 1.88400 1.000 42.05734 101 GLU A O 1
ATOM 714 N N . ARG A 1 102 ? -14.54628 -38.81051 3.68168 1.000 47.35097 102 ARG A N 1
ATOM 715 C CA . ARG A 1 102 ? -13.46703 -38.70412 4.65920 1.000 49.48617 102 ARG A CA 1
ATOM 716 C C . ARG A 1 102 ? -13.91597 -39.35547 5.96705 1.000 55.25768 102 ARG A C 1
ATOM 717 O O . ARG A 1 102 ? -15.09431 -39.66560 6.15177 1.000 59.56095 102 ARG A O 1
ATOM 725 N N . GLU A 1 103 ? -12.97126 -39.57207 6.88478 1.000 54.94423 103 GLU A N 1
ATOM 726 C CA . GLU A 1 103 ? -13.24733 -40.27616 8.13282 1.000 56.00986 103 GLU A CA 1
ATOM 727 C C . GLU A 1 103 ? -13.01495 -39.36086 9.32621 1.000 58.97453 103 GLU A C 1
ATOM 728 O O . GLU A 1 103 ? -12.28137 -38.37316 9.24542 1.000 56.80949 103 GLU A O 1
ATOM 734 N N . ASP A 1 104 ? -13.62368 -39.73214 10.45612 1.000 59.24873 104 ASP A N 1
ATOM 735 C CA . ASP A 1 104 ? -13.68036 -38.82386 11.59674 1.000 61.27084 104 ASP A CA 1
ATOM 736 C C . ASP A 1 104 ? -12.30012 -38.53413 12.18134 1.000 64.92942 104 ASP A C 1
ATOM 737 O O . ASP A 1 104 ? -11.99035 -37.36926 12.46708 1.000 73.47609 104 ASP A O 1
ATOM 742 N N . GLU A 1 105 ? -11.48348 -39.58072 12.38622 1.000 64.34008 105 GLU A N 1
ATOM 743 C CA . GLU A 1 105 ? -10.14343 -39.58400 12.99637 1.000 65.65905 105 GLU A CA 1
ATOM 744 C C . GLU A 1 105 ? -10.20563 -40.20818 14.38432 1.000 67.24816 105 GLU A C 1
ATOM 745 O O . GLU A 1 105 ? -9.56173 -41.23213 14.63639 1.000 68.45763 105 GLU A O 1
ATOM 751 N N . GLN A 1 106 ? -10.95807 -39.58436 15.29591 1.000 69.32941 106 GLN A N 1
ATOM 752 C CA . GLN A 1 106 ? -11.23987 -40.20610 16.58652 1.000 62.48294 106 GLN A CA 1
ATOM 753 C C . GLN A 1 106 ? -11.93900 -41.54195 16.38140 1.000 65.82682 106 GLN A C 1
ATOM 754 O O . GLN A 1 106 ? -11.40507 -42.60415 16.72130 1.000 65.42717 106 GLN A O 1
ATOM 760 N N . THR A 1 107 ? -13.13243 -41.50472 15.80378 1.000 66.09223 107 THR A N 1
ATOM 761 C CA . THR A 1 107 ? -13.75705 -42.69634 15.25870 1.000 65.47400 107 THR A CA 1
ATOM 762 C C . THR A 1 107 ? -13.39304 -42.83043 13.77954 1.000 63.39079 107 THR A C 1
ATOM 763 O O . THR A 1 107 ? -12.85837 -41.90980 13.15395 1.000 66.62052 107 THR A O 1
ATOM 767 N N . GLY A 1 108 ? -13.67402 -43.99424 13.21614 1.000 62.62586 108 GLY A N 1
ATOM 768 C CA . GLY A 1 108 ? -13.48710 -44.09934 11.78662 1.000 55.06882 108 GLY A CA 1
ATOM 769 C C . GLY A 1 108 ? -14.70957 -43.74579 10.96927 1.000 54.25337 108 GLY A C 1
ATOM 770 O O . GLY A 1 108 ? -14.69733 -43.97417 9.75670 1.000 57.86325 108 GLY A O 1
ATOM 771 N N . GLU A 1 109 ? -15.75546 -43.19561 11.59528 1.000 51.28256 109 GLU A N 1
ATOM 772 C CA . GLU A 1 109 ? -17.03197 -42.95511 10.92834 1.000 52.81734 109 GLU A CA 1
ATOM 773 C C . GLU A 1 109 ? -16.84086 -42.19552 9.61732 1.000 59.74915 109 GLU A C 1
ATOM 774 O O . GLU A 1 109 ? -16.12387 -41.19117 9.55954 1.000 55.41529 109 GLU A O 1
ATOM 780 N N . GLU A 1 110 ? -17.45818 -42.70538 8.55394 1.000 61.00897 110 GLU A N 1
ATOM 781 C CA . GLU A 1 110 ? -17.45892 -41.99084 7.28680 1.000 59.45616 110 GLU A CA 1
ATOM 782 C C . GLU A 1 110 ? -18.34264 -40.76057 7.39800 1.000 63.20223 110 GLU A C 1
ATOM 783 O O . GLU A 1 110 ? -19.42132 -40.79927 7.99948 1.000 63.90542 110 GLU A O 1
ATOM 789 N N . LYS A 1 111 ? -17.87814 -39.65866 6.82546 1.000 58.96152 111 LYS A N 1
ATOM 790 C CA . LYS A 1 111 ? -18.70110 -38.46157 6.69973 1.000 61.61635 111 LYS A CA 1
ATOM 791 C C . LYS A 1 111 ? -18.37394 -37.82879 5.35770 1.000 62.83266 111 LYS A C 1
ATOM 792 O O . LYS A 1 111 ? -17.26534 -37.32051 5.16744 1.000 62.90208 111 LYS A O 1
ATOM 798 N N . LYS A 1 112 ? -19.31989 -37.90159 4.42014 1.000 63.91692 112 LYS A N 1
ATOM 799 C CA . LYS A 1 112 ? -19.18840 -37.17707 3.16366 1.000 59.87710 112 LYS A CA 1
ATOM 800 C C . LYS A 1 112 ? -19.10762 -35.67834 3.43891 1.000 59.70938 112 LYS A C 1
ATOM 801 O O . LYS A 1 112 ? -19.96609 -35.10868 4.12345 1.000 58.99368 112 LYS A O 1
ATOM 807 N N . ILE A 1 113 ? -18.06335 -35.04716 2.92271 1.000 52.89349 113 ILE A N 1
ATOM 808 C CA . ILE A 1 113 ? -17.79767 -33.62449 3.12528 1.000 52.42915 113 ILE A CA 1
ATOM 809 C C . ILE A 1 113 ? -18.06184 -32.90166 1.80981 1.000 51.24928 113 ILE A C 1
ATOM 810 O O . ILE A 1 113 ? -17.60337 -33.37098 0.76083 1.000 49.77387 113 ILE A O 1
ATOM 815 N N . PRO A 1 114 ? -18.79299 -31.79327 1.80820 1.000 50.63711 114 PRO A N 1
ATOM 816 C CA . PRO A 1 114 ? -18.98425 -31.03684 0.56517 1.000 46.56123 114 PRO A CA 1
ATOM 817 C C . PRO A 1 114 ? -17.80302 -30.11831 0.29748 1.000 44.02360 114 PRO A C 1
ATOM 818 O O . PRO A 1 114 ? -17.24871 -29.50546 1.20943 1.000 44.91827 114 PRO A O 1
ATOM 822 N N . TYR A 1 115 ? -17.42126 -30.00949 -0.97032 1.000 41.16874 115 TYR A N 1
ATOM 823 C CA . TYR A 1 115 ? -16.21172 -29.27444 -1.31375 1.000 40.88005 115 TYR A CA 1
ATOM 824 C C . TYR A 1 115 ? -16.41296 -28.47185 -2.58934 1.000 36.38298 115 TYR A C 1
ATOM 825 O O . TYR A 1 115 ? -17.31820 -28.72363 -3.38712 1.000 34.55837 115 TYR A O 1
ATOM 834 N N . LEU A 1 116 ? -15.49969 -27.53626 -2.78652 1.000 33.52477 116 LEU A N 1
ATOM 835 C CA . LEU A 1 116 ? -15.31228 -26.81532 -4.03383 1.000 37.78649 116 LEU A CA 1
ATOM 836 C C . LEU A 1 116 ? -13.86666 -27.03641 -4.47944 1.000 36.69500 116 LEU A C 1
ATOM 837 O O . LEU A 1 116 ? -12.94678 -26.90215 -3.67124 1.000 33.68309 116 LEU A O 1
ATOM 842 N N . LYS A 1 117 ? -13.66216 -27.39339 -5.74600 1.000 32.73942 117 LYS A N 1
ATOM 843 C CA . LYS A 1 117 ? -12.31041 -27.53135 -6.28555 1.000 33.33836 117 LYS A CA 1
ATOM 844 C C . LYS A 1 117 ? 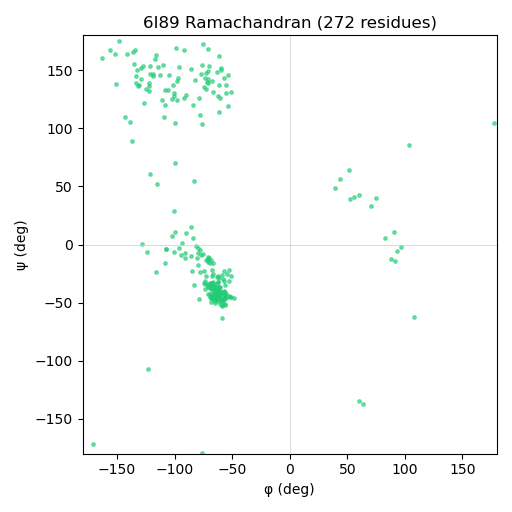-12.23474 -26.88252 -7.65691 1.000 36.31604 117 LYS A C 1
ATOM 845 O O . LYS A 1 117 ? -13.25524 -26.57572 -8.28643 1.000 32.28942 117 LYS A O 1
ATOM 851 N N . GLY A 1 118 ? -11.00077 -26.68451 -8.11904 1.000 30.54342 118 GLY A N 1
ATOM 852 C CA . GLY A 1 118 ? -10.72497 -26.05762 -9.39848 1.000 29.34654 118 GLY A CA 1
ATOM 853 C C . GLY A 1 118 ? -10.16716 -27.01491 -10.44091 1.000 39.59593 118 GLY A C 1
ATOM 854 O O . GLY A 1 118 ? -9.57978 -28.05183 -10.10640 1.000 36.56741 118 GLY A O 1
ATOM 855 N N . TYR A 1 119 ? -10.37596 -26.68136 -11.71370 1.000 33.15474 119 TYR A N 1
ATOM 856 C CA . TYR A 1 119 ? -9.74600 -27.34507 -12.84460 1.000 35.42605 119 TYR A CA 1
ATOM 857 C C . TYR A 1 119 ? -9.20116 -26.27139 -13.77014 1.000 35.39250 119 TYR A C 1
ATOM 858 O O . TYR A 1 119 ? -9.75485 -25.17230 -13.87004 1.000 33.05784 119 TYR A O 1
ATOM 867 N N . THR A 1 120 ? -8.13102 -26.59752 -14.46900 1.000 32.50769 120 THR A N 1
ATOM 868 C CA . THR A 1 120 ? -7.60214 -25.71358 -15.49658 1.000 35.07873 120 THR A CA 1
ATOM 869 C C . THR A 1 120 ? -8.05704 -26.22157 -16.85725 1.000 28.59515 120 THR A C 1
ATOM 870 O O . THR A 1 120 ? -7.89718 -27.40832 -17.15793 1.000 29.18101 120 THR A O 1
ATOM 874 N N . VAL A 1 121 ? -8.66318 -25.34036 -17.65958 1.000 31.40612 121 VAL A N 1
ATOM 875 C CA . VAL A 1 121 ? -9.05543 -25.70318 -19.01767 1.000 32.63990 121 VAL A CA 1
ATOM 876 C C . VAL A 1 121 ? -8.50089 -24.67364 -19.99854 1.000 34.95392 121 VAL A C 1
ATOM 877 O O . VAL A 1 121 ? -8.23920 -23.51703 -19.64602 1.000 33.52365 121 VAL A O 1
ATOM 881 N N . PHE A 1 122 ? -8.30263 -25.12389 -21.23926 1.000 33.35199 122 PHE A N 1
ATOM 882 C CA . PHE A 1 122 ? -7.77673 -24.31985 -22.33161 1.000 28.68216 122 PHE A CA 1
ATOM 883 C C . PHE A 1 122 ? -8.78374 -24.32993 -23.47220 1.000 28.24662 122 PHE A C 1
ATOM 884 O O . PHE A 1 122 ? -9.39411 -25.36293 -23.75850 1.000 32.97384 122 PHE A O 1
ATOM 892 N N . ASN A 1 123 ? -8.97215 -23.18063 -24.10351 1.000 31.46354 123 ASN A N 1
ATOM 893 C CA . ASN A 1 123 ? -9.86054 -23.09108 -25.25539 1.000 35.54324 123 ASN A CA 1
ATOM 894 C C . ASN A 1 123 ? -9.21414 -23.76365 -26.46059 1.000 34.08688 123 ASN A C 1
ATOM 895 O O . ASN A 1 123 ? -7.99433 -23.75082 -26.61565 1.000 32.58814 123 ASN A O 1
ATOM 900 N N . ALA A 1 124 ? -10.05021 -24.34958 -27.32338 1.000 32.76015 124 ALA A N 1
ATOM 901 C CA . ALA A 1 124 ? -9.53849 -24.99635 -28.52806 1.000 35.58523 124 ALA A CA 1
ATOM 902 C C . ALA A 1 124 ? -8.61018 -24.07943 -29.32448 1.000 38.56298 124 ALA A C 1
ATOM 903 O O . ALA A 1 124 ? -7.71262 -24.56460 -30.02360 1.000 38.19884 124 ALA A O 1
ATOM 905 N N . ASP A 1 125 ? -8.79109 -22.75803 -29.22127 1.000 34.64005 125 ASP A N 1
ATOM 906 C CA . ASP A 1 125 ? -7.92408 -21.84467 -29.95419 1.000 37.04981 125 ASP A CA 1
ATOM 907 C C . ASP A 1 125 ? -6.50156 -21.80798 -29.40724 1.000 38.75066 125 ASP A C 1
ATOM 908 O O . ASP A 1 125 ? -5.62451 -21.22827 -30.05864 1.000 40.13841 125 ASP A O 1
ATOM 913 N N . GLN A 1 126 ? -6.25395 -22.38985 -28.23369 1.000 35.22315 126 GLN A N 1
ATOM 914 C CA . GLN A 1 126 ? -4.92437 -22.42904 -27.63298 1.000 37.16555 126 GLN A CA 1
ATOM 915 C C . GLN A 1 126 ? -4.16446 -23.70261 -27.97373 1.000 36.92482 126 GLN A C 1
ATOM 916 O O . GLN A 1 126 ? -3.03358 -23.88434 -27.51376 1.000 35.76212 126 GLN A O 1
ATOM 922 N N . ILE A 1 127 ? -4.75837 -24.58804 -28.76121 1.000 35.22236 127 ILE A N 1
ATOM 923 C CA . ILE A 1 127 ? -4.29244 -25.95545 -28.88959 1.000 37.73384 127 ILE A CA 1
ATOM 924 C C . ILE A 1 127 ? -4.04752 -26.24259 -30.36238 1.000 39.78287 127 ILE A C 1
ATOM 925 O O . ILE A 1 127 ? -4.88258 -25.90496 -31.21047 1.000 38.84635 127 ILE A O 1
ATOM 930 N N . ASP A 1 128 ? -2.90329 -26.85221 -30.66509 1.000 37.27281 128 ASP A N 1
ATOM 931 C CA . ASP A 1 128 ? -2.60060 -27.29822 -32.01878 1.000 39.28094 128 ASP A CA 1
ATOM 932 C C . ASP A 1 128 ? -2.93715 -28.77544 -32.14236 1.000 39.49259 128 ASP A C 1
ATOM 933 O O . ASP A 1 128 ? -2.75149 -29.53968 -31.19249 1.000 40.74614 128 ASP A O 1
ATOM 938 N N . GLY A 1 129 ? -3.45557 -29.17337 -33.30441 1.000 39.05268 129 GLY A N 1
ATOM 939 C CA . GLY A 1 129 ? -3.59541 -30.57936 -33.62123 1.000 37.37620 129 GLY A CA 1
ATOM 940 C C . GLY A 1 129 ? -4.90312 -31.22788 -33.23068 1.000 39.87247 129 GLY A C 1
ATOM 941 O O . GLY A 1 129 ? -5.00188 -32.45939 -33.28552 1.000 37.95281 129 GLY A O 1
ATOM 942 N N . LEU A 1 130 ? -5.90646 -30.45359 -32.84121 1.000 40.15999 130 LEU A N 1
ATOM 943 C CA . LEU A 1 130 ? -7.18084 -31.05944 -32.49840 1.000 42.06642 130 LEU A CA 1
ATOM 944 C C . LEU A 1 130 ? -7.93693 -31.46259 -33.76185 1.000 43.80276 130 LEU A C 1
ATOM 945 O O . LEU A 1 130 ? -7.73381 -30.87500 -34.82558 1.000 41.69911 130 LEU A O 1
ATOM 950 N N . PRO A 1 131 ? -8.82739 -32.44664 -33.66335 1.000 42.74178 131 PRO A N 1
ATOM 951 C CA . PRO A 1 131 ? -9.73050 -32.72664 -34.78190 1.000 45.09742 131 PRO A CA 1
ATOM 952 C C . PRO A 1 131 ? -10.54627 -31.49394 -35.15301 1.000 48.75643 131 PRO A C 1
ATOM 953 O O . PRO A 1 131 ? -10.96601 -30.71520 -34.29267 1.000 43.73262 131 PRO A O 1
ATOM 957 N N . GLU A 1 132 ? -10.77159 -31.33393 -36.46031 1.000 52.01904 132 GLU A N 1
ATOM 958 C CA . GLU A 1 132 ? -11.31436 -30.09090 -37.00885 1.000 53.83983 132 GLU A CA 1
ATOM 959 C C . GLU A 1 132 ? -12.67196 -29.72947 -36.40976 1.000 49.49522 132 GLU A C 1
ATOM 960 O O . GLU A 1 132 ? -13.02761 -28.54506 -36.35486 1.000 49.59591 132 GLU A O 1
ATOM 966 N N . GLN A 1 133 ? -13.43160 -30.72411 -35.94075 1.000 46.51663 133 GLN A N 1
ATOM 967 C CA . GLN A 1 133 ? -14.73830 -30.45700 -35.34565 1.000 49.62798 133 GLN A CA 1
ATOM 968 C C . GLN A 1 133 ? -14.66153 -29.44105 -34.21348 1.000 49.87181 133 GLN A C 1
ATOM 969 O O . GLN A 1 133 ? -15.65233 -28.76406 -33.91813 1.000 48.58526 133 GLN A O 1
ATOM 975 N N . TYR A 1 134 ? -13.50587 -29.31821 -33.56516 1.000 43.74230 134 TYR A N 1
ATOM 976 C CA . TYR A 1 134 ? -13.38863 -28.43921 -32.41274 1.000 45.33483 134 TYR A CA 1
ATOM 977 C C . TYR A 1 134 ? -12.96110 -27.02004 -32.76542 1.000 47.56051 134 TYR A C 1
ATOM 978 O O . TYR A 1 134 ? -12.96596 -26.16498 -31.87865 1.000 46.48211 134 TYR A O 1
ATOM 987 N N . HIS A 1 135 ? -12.59828 -26.73603 -34.01761 1.000 49.87112 135 HIS A N 1
ATOM 988 C CA . HIS A 1 135 ? -12.10579 -25.39754 -34.36485 1.000 51.15403 135 HIS A CA 1
ATOM 989 C C . HIS A 1 135 ? -13.25043 -24.40212 -34.50232 1.000 50.30609 135 HIS A C 1
ATOM 990 O O . HIS A 1 135 ? -13.04950 -23.19371 -34.34599 1.000 60.50472 135 HIS A O 1
ATOM 997 N N . ALA A 1 142 ? -27.21784 -14.84045 -36.40541 1.000 55.21101 142 ALA A N 1
ATOM 998 C CA . ALA A 1 142 ? -28.46471 -15.13666 -35.69610 1.000 54.53187 142 ALA A CA 1
ATOM 999 C C . ALA A 1 142 ? -29.66161 -15.06939 -36.63556 1.000 48.73732 142 ALA A C 1
ATOM 1000 O O . ALA A 1 142 ? -29.73901 -14.18417 -37.48526 1.000 49.96837 142 ALA A O 1
ATOM 1002 N N . ARG A 1 143 ? -30.58831 -16.01586 -36.47390 1.000 47.42570 143 ARG A N 1
ATOM 1003 C CA . ARG A 1 143 ? -31.75784 -16.09602 -37.34306 1.000 44.31797 143 ARG A CA 1
ATOM 1004 C C . ARG A 1 143 ? -32.50943 -14.76865 -37.34178 1.000 41.95042 143 ARG A C 1
ATOM 1005 O O . ARG A 1 143 ? -32.77825 -14.19871 -36.28160 1.000 41.52619 143 ARG A O 1
ATOM 1013 N N . ASP A 1 144 ? -32.82259 -14.26710 -38.53869 1.000 40.22820 144 ASP A N 1
ATOM 1014 C CA . ASP A 1 144 ? -33.52504 -12.99394 -38.68661 1.000 47.57879 144 ASP A CA 1
ATOM 1015 C C . ASP A 1 144 ? -35.02760 -13.22263 -38.54376 1.000 44.05733 144 ASP A C 1
ATOM 1016 O O . ASP A 1 144 ? -35.62787 -13.97205 -39.32146 1.000 40.38721 144 ASP A O 1
ATOM 1021 N N . LEU A 1 145 ? -35.63359 -12.57195 -37.55058 1.000 35.63620 145 LEU A N 1
ATOM 1022 C CA . LEU A 1 145 ? -37.03248 -12.80084 -37.22817 1.000 36.75431 145 LEU A CA 1
ATOM 1023 C C . LEU A 1 145 ? -37.96279 -11.72580 -37.77014 1.000 38.44073 145 LEU A C 1
ATOM 1024 O O . LEU A 1 145 ? -39.18089 -11.87446 -37.64909 1.000 37.04396 145 LEU A O 1
ATOM 1029 N N . GLY A 1 146 ? -37.42708 -10.65647 -38.35136 1.000 35.90115 146 GLY A N 1
ATOM 1030 C CA . GLY A 1 146 ? -38.27988 -9.59130 -38.84488 1.000 37.27998 146 GLY A CA 1
ATOM 1031 C C . GLY A 1 146 ? -39.04860 -8.92152 -37.72186 1.000 32.40710 146 GLY A C 1
ATOM 1032 O O . GLY A 1 146 ? -38.51515 -8.64404 -36.64364 1.000 30.99593 146 GLY A O 1
ATOM 1033 N N . THR A 1 147 ? -40.33149 -8.65177 -37.97381 1.000 33.75576 147 THR A N 1
ATOM 1034 C CA . THR A 1 147 ? -41.16493 -7.94400 -37.01847 1.000 31.27790 147 THR A CA 1
ATOM 1035 C C . THR A 1 147 ? -42.43295 -8.69899 -36.63088 1.000 29.56136 147 THR A C 1
ATOM 1036 O O . THR A 1 147 ? -43.14624 -8.24373 -35.72978 1.000 32.76201 147 THR A O 1
ATOM 1040 N N . ALA A 1 148 ? -42.73635 -9.82463 -37.27049 1.000 33.48375 148 ALA A N 1
ATOM 1041 C CA . ALA A 1 148 ? -43.93302 -10.60125 -36.96569 1.000 33.79977 148 ALA A CA 1
ATOM 1042 C C . ALA A 1 148 ? -43.60316 -11.77552 -36.04169 1.000 31.41513 148 ALA A C 1
ATOM 1043 O O . ALA A 1 148 ? -42.44190 -12.10938 -35.81072 1.000 32.40570 148 ALA A O 1
ATOM 1045 N N . ALA A 1 149 ? -44.65462 -12.40532 -35.51593 1.000 30.08401 149 ALA A N 1
ATOM 1046 C CA . ALA A 1 149 ? -44.47559 -13.56047 -34.64692 1.000 32.86800 149 ALA A CA 1
ATOM 1047 C C . ALA A 1 149 ? -43.73880 -14.67990 -35.37877 1.000 35.07051 149 ALA A C 1
ATOM 1048 O O . ALA A 1 149 ? -43.84305 -14.83822 -36.59951 1.000 29.79347 149 ALA A O 1
ATOM 1050 N N . ASP A 1 150 ? -42.99945 -15.47743 -34.60952 1.000 29.57354 150 ASP A N 1
ATOM 1051 C CA . ASP A 1 150 ? -42.23406 -16.57732 -35.16477 1.000 30.43036 150 ASP A CA 1
ATOM 1052 C C . ASP A 1 150 ? -42.85110 -17.89511 -34.72647 1.000 30.81811 150 ASP A C 1
ATOM 1053 O O . ASP A 1 150 ? -42.99487 -18.13292 -33.51448 1.000 28.30137 150 ASP A O 1
ATOM 1058 N N . PRO A 1 151 ? -43.20750 -18.78691 -35.65054 1.000 28.07678 151 PRO A N 1
ATOM 1059 C CA . PRO A 1 151 ? -43.85491 -20.03535 -35.21517 1.000 28.82399 151 PRO A CA 1
ATOM 1060 C C . PRO A 1 151 ? -43.00771 -20.83900 -34.23477 1.000 28.65932 151 PRO A C 1
ATOM 1061 O O . PRO A 1 151 ? -43.54138 -21.35079 -33.25002 1.000 27.63441 151 PRO A O 1
ATOM 1065 N N . GLU A 1 152 ? -41.69678 -20.93636 -34.45747 1.000 27.52998 152 GLU A N 1
ATOM 1066 C CA . GLU A 1 152 ? -40.89507 -21.80699 -33.60835 1.000 29.07576 152 GLU A CA 1
ATOM 1067 C C . GLU A 1 152 ? -40.75662 -21.23104 -32.2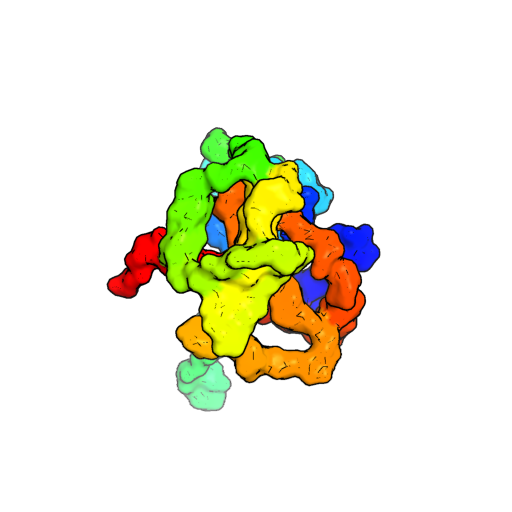1308 1.000 26.44991 152 GLU A C 1
ATOM 1068 O O . GLU A 1 152 ? -40.88364 -21.95642 -31.22018 1.000 26.40373 152 GLU A O 1
ATOM 1074 N N . LEU A 1 153 ? -40.52354 -19.92562 -32.10740 1.000 27.12249 153 LEU A N 1
ATOM 1075 C CA . LEU A 1 153 ? -40.40417 -19.34105 -30.77618 1.000 27.11179 153 LEU A CA 1
ATOM 1076 C C . LEU A 1 153 ? -41.75880 -19.29859 -30.07091 1.000 27.42999 153 LEU A C 1
ATOM 1077 O O . LEU A 1 153 ? -41.83872 -19.50311 -28.84974 1.000 24.88208 153 LEU A O 1
ATOM 1082 N N . ASP A 1 154 ? -42.84145 -19.04844 -30.81579 1.000 27.26425 154 ASP A N 1
ATOM 1083 C CA . ASP A 1 154 ? -44.16323 -19.14131 -30.20622 1.000 24.62703 154 ASP A CA 1
ATOM 1084 C C . ASP A 1 154 ? -44.42191 -20.54999 -29.67655 1.000 25.17426 154 ASP A C 1
ATOM 1085 O O . ASP A 1 154 ? -44.96596 -20.71855 -28.57877 1.000 26.71897 154 ASP A O 1
ATOM 1090 N N . ALA A 1 155 ? -44.04696 -21.57637 -30.44523 1.000 27.13184 155 ALA A N 1
ATOM 1091 C CA . ALA A 1 155 ? -44.23421 -22.94554 -29.97295 1.000 27.82329 155 ALA A CA 1
ATOM 1092 C C . ALA A 1 155 ? -43.42564 -23.20374 -28.70502 1.000 28.10202 155 ALA A C 1
ATOM 1093 O O . ALA A 1 155 ? -43.92240 -23.82281 -27.76322 1.000 29.54468 155 ALA A O 1
ATOM 1095 N N . PHE A 1 156 ? -42.18064 -22.73542 -28.65877 1.000 24.73721 156 PHE A N 1
ATOM 1096 C CA . PHE A 1 156 ? -41.37336 -22.94757 -27.46216 1.000 25.07875 156 PHE A CA 1
ATOM 1097 C C . PHE A 1 156 ? -42.03701 -22.34068 -26.23296 1.000 25.66225 156 PHE A C 1
ATOM 1098 O O . PHE A 1 156 ? -42.25452 -23.02650 -25.22730 1.000 24.67331 156 PHE A O 1
ATOM 1106 N N . PHE A 1 157 ? -42.40779 -21.05446 -26.30515 1.000 24.72461 157 PHE A N 1
ATOM 1107 C CA . PHE A 1 157 ? -42.95111 -20.41119 -25.11264 1.000 23.50292 157 PHE A CA 1
ATOM 1108 C C . PHE A 1 157 ? -44.30147 -20.98099 -24.72100 1.000 23.71538 157 PHE A C 1
ATOM 1109 O O . PHE A 1 157 ? -44.59310 -21.09042 -23.52782 1.000 25.45028 157 PHE A O 1
ATOM 1117 N N . ALA A 1 158 ? -45.12943 -21.37632 -25.69005 1.000 25.09858 158 ALA A N 1
ATOM 1118 C CA . ALA A 1 158 ? -46.36347 -22.06360 -25.33443 1.000 25.65485 158 ALA A CA 1
ATOM 1119 C C . ALA A 1 158 ? -46.05330 -23.34267 -24.56682 1.000 27.77787 158 ALA A C 1
ATOM 1120 O O . ALA A 1 158 ? -46.69311 -23.64234 -23.55434 1.000 27.96445 158 ALA A O 1
ATOM 1122 N N . ALA A 1 159 ? -45.04127 -24.08565 -25.01190 1.000 26.18731 159 ALA A N 1
ATOM 1123 C CA . ALA A 1 159 ? -44.72845 -25.37613 -24.39981 1.000 30.61494 159 ALA A CA 1
ATOM 1124 C C . ALA A 1 159 ? -44.09262 -25.24023 -23.01865 1.000 28.66422 159 ALA A C 1
ATOM 1125 O O . ALA A 1 159 ? -44.02156 -26.23962 -22.29275 1.000 27.51014 159 ALA A O 1
ATOM 1127 N N . THR A 1 160 ? -43.64337 -24.03512 -22.62306 1.000 27.09847 160 THR A N 1
ATOM 1128 C CA . THR A 1 160 ? -43.16031 -23.87394 -21.25553 1.000 26.87153 160 THR A CA 1
ATOM 1129 C C . THR A 1 160 ? -44.28141 -24.01733 -20.24836 1.000 26.82607 160 THR A C 1
ATOM 1130 O O . THR A 1 160 ? -44.01069 -24.29271 -19.07938 1.000 33.58679 160 THR A O 1
ATOM 1134 N N . GLY A 1 161 ? -45.52278 -23.82224 -20.66340 1.000 25.92891 161 GLY A N 1
ATOM 1135 C CA . GLY A 1 161 ? -46.63353 -23.78028 -19.73749 1.000 30.63915 161 GLY A CA 1
ATOM 1136 C C . GLY A 1 161 ? -47.00944 -22.39311 -19.24617 1.000 31.42299 161 GLY A C 1
ATOM 1137 O O . GLY A 1 161 ? -48.02083 -22.25979 -18.54102 1.000 26.53777 161 GLY A O 1
ATOM 1138 N N . ALA A 1 162 ? -46.24549 -21.35630 -19.60692 1.000 26.60807 162 ALA A N 1
ATOM 1139 C CA . ALA A 1 162 ? -46.51471 -20.01929 -19.08854 1.000 25.79499 162 ALA A CA 1
ATOM 1140 C C . ALA A 1 162 ? -47.77804 -19.43344 -19.72388 1.000 28.22196 162 ALA A C 1
ATOM 1141 O O . ALA A 1 162 ? -47.97639 -19.51445 -20.93767 1.000 28.82500 162 ALA A O 1
ATOM 1143 N N . ASP A 1 163 ? -48.63860 -18.86694 -18.88483 1.000 24.74310 163 ASP A N 1
ATOM 1144 C CA . ASP A 1 163 ? -49.79254 -18.08456 -19.30791 1.000 25.28262 163 ASP A CA 1
ATOM 1145 C C . ASP A 1 163 ? -49.29431 -16.69774 -19.71375 1.000 26.63584 163 ASP A C 1
ATOM 1146 O O . ASP A 1 163 ? -48.85156 -15.92192 -18.86080 1.000 27.19925 163 ASP A O 1
ATOM 1151 N N . ILE A 1 164 ? -49.35693 -16.38501 -21.00875 1.000 24.77998 164 ILE A N 1
ATOM 1152 C CA . ILE A 1 164 ? -48.90138 -15.10665 -21.55718 1.000 26.42093 164 ILE A CA 1
ATOM 1153 C C . ILE A 1 164 ? -50.13031 -14.31047 -21.96690 1.000 30.69656 164 ILE A C 1
ATOM 1154 O O . ILE A 1 164 ? -50.90074 -14.75869 -22.82178 1.000 27.25959 164 ILE A O 1
ATOM 1159 N N . ARG A 1 165 ? -50.30402 -13.13272 -21.36890 1.000 25.34420 165 ARG A N 1
ATOM 1160 C CA . ARG A 1 165 ? -51.40538 -12.23044 -21.66712 1.000 28.86445 165 ARG A CA 1
ATOM 1161 C C . ARG A 1 165 ? -50.87538 -10.96584 -22.32789 1.000 29.33257 165 ARG A C 1
ATOM 1162 O O . ARG A 1 165 ? -49.77888 -10.49648 -22.00707 1.000 27.17163 165 ARG A O 1
ATOM 1170 N N . THR A 1 166 ? -51.66794 -10.41362 -23.25257 1.000 26.59144 166 THR A N 1
ATOM 1171 C CA . THR A 1 166 ? -51.28856 -9.24380 -24.03569 1.000 24.61322 166 THR A CA 1
ATOM 1172 C C . THR A 1 166 ? -52.30910 -8.12464 -23.84362 1.000 31.25881 166 THR A C 1
ATOM 1173 O O . THR A 1 166 ? -53.51813 -8.36927 -23.83472 1.000 30.17620 166 THR A O 1
ATOM 1177 N N . SER A 1 167 ? -51.82120 -6.89774 -23.67164 1.000 31.54276 167 SER A N 1
ATOM 1178 C CA . SER A 1 167 ? -52.68110 -5.71899 -23.63388 1.000 30.19857 167 SER A CA 1
ATOM 1179 C C . SER A 1 167 ? -51.89048 -4.55420 -24.20181 1.000 35.26523 167 SER A C 1
ATOM 1180 O O . SER A 1 167 ? -50.70222 -4.68219 -24.50801 1.000 32.21620 167 SER A O 1
ATOM 1183 N N . SER A 1 168 ? -52.55318 -3.39678 -24.33502 1.000 30.60775 168 SER A N 1
ATOM 1184 C CA . SER A 1 168 ? -51.85598 -2.23851 -24.87877 1.000 29.50764 168 SER A CA 1
ATOM 1185 C C . SER A 1 168 ? -50.91856 -1.57026 -23.87221 1.000 29.86309 168 SER A C 1
ATOM 1186 O O . SER A 1 168 ? -50.15309 -0.68176 -24.26929 1.000 32.92085 168 SER A O 1
ATOM 1189 N N . GLU A 1 169 ? -50.95372 -1.96015 -22.60150 1.000 27.12883 169 GLU A N 1
ATOM 1190 C CA . GLU A 1 169 ? -50.02266 -1.44318 -21.60506 1.000 32.53192 169 GLU A CA 1
ATOM 1191 C C . GLU A 1 169 ? -48.58537 -1.62997 -22.09498 1.000 31.96967 169 GLU A C 1
ATOM 1192 O O . GLU A 1 169 ? -48.16895 -2.77087 -22.34442 1.000 30.09210 169 GLU A O 1
ATOM 1198 N N . PRO A 1 170 ? -47.80805 -0.54224 -22.27312 1.000 30.77717 170 PRO A N 1
ATOM 1199 C CA . PRO A 1 170 ? -46.48294 -0.64719 -22.90183 1.000 30.16861 170 PRO A CA 1
ATOM 1200 C C . PRO A 1 170 ? -45.37489 -1.05672 -21.93741 1.000 30.82323 170 PRO A C 1
ATOM 1201 O O . PRO A 1 170 ? -44.36069 -0.37029 -21.79803 1.000 29.25443 170 PRO A O 1
ATOM 1205 N N . ARG A 1 171 ? -45.57550 -2.18395 -21.25719 1.000 28.40474 171 ARG A N 1
ATOM 1206 C CA . ARG A 1 171 ? -44.59571 -2.69934 -20.31074 1.000 28.99087 171 ARG A CA 1
ATOM 1207 C C . ARG A 1 171 ? -44.70759 -4.22318 -20.25027 1.000 28.83809 171 ARG A C 1
ATOM 1208 O O . ARG A 1 171 ? -45.81244 -4.77027 -20.23239 1.000 26.14954 171 ARG A O 1
ATOM 1216 N N . ALA A 1 172 ? -43.57094 -4.90371 -20.21800 1.000 23.44307 172 ALA A N 1
ATOM 1217 C CA . ALA A 1 172 ? -43.56334 -6.35806 -20.06091 1.000 23.75396 172 ALA A CA 1
ATOM 1218 C C . ALA A 1 172 ? -43.22021 -6.70202 -18.62154 1.000 25.00420 172 ALA A C 1
ATOM 1219 O O . ALA A 1 172 ? -42.33642 -6.08815 -18.03020 1.000 27.11676 172 ALA A O 1
ATOM 1221 N N . TYR A 1 173 ? -43.92659 -7.66621 -18.04666 1.000 23.06866 173 TYR A N 1
ATOM 1222 C CA . TYR A 1 173 ? -43.63301 -8.02379 -16.66826 1.000 24.07984 173 TYR A CA 1
ATOM 1223 C C . TYR A 1 173 ? -44.23754 -9.38574 -16.38181 1.000 23.61143 173 TYR A C 1
ATOM 1224 O O . TYR A 1 173 ? -45.13289 -9.85453 -17.09068 1.000 24.44981 173 TYR A O 1
ATOM 1233 N N . TYR A 1 174 ? -43.72000 -10.01890 -15.33372 1.000 23.25339 174 TYR A N 1
ATOM 1234 C CA . TYR A 1 174 ? -44.27967 -11.25369 -14.80175 1.000 25.37820 174 TYR A CA 1
ATOM 1235 C C . TYR A 1 174 ? -45.07404 -10.88623 -13.55738 1.000 27.11827 174 TYR A C 1
ATOM 1236 O O . TYR A 1 174 ? -44.53937 -10.25197 -12.64254 1.000 25.37791 174 TYR A O 1
ATOM 1245 N N . ASN A 1 175 ? -46.33955 -11.28368 -13.52618 1.000 25.84074 175 ASN A N 1
ATOM 1246 C CA . ASN A 1 175 ? -47.22306 -11.00875 -12.40129 1.000 28.20295 175 ASN A CA 1
ATOM 1247 C C . ASN A 1 175 ? -47.28804 -12.25421 -11.52587 1.000 25.62233 175 ASN A C 1
ATOM 1248 O O . ASN A 1 175 ? -47.93474 -13.23419 -11.91198 1.000 28.82208 175 ASN A O 1
ATOM 1253 N N . PRO A 1 176 ? -46.62911 -12.28134 -10.36660 1.000 26.84972 176 PRO A N 1
ATOM 1254 C CA . PRO A 1 176 ? -46.58997 -13.52231 -9.57621 1.000 29.00468 176 PRO A CA 1
ATOM 1255 C C . PRO A 1 176 ? -47.89151 -13.84072 -8.86104 1.000 32.96486 176 PRO A C 1
ATOM 1256 O O . PRO A 1 176 ? -48.13458 -15.01556 -8.55536 1.000 35.21421 176 PRO A O 1
ATOM 1260 N N . THR A 1 177 ? -48.74357 -12.84708 -8.60308 1.000 31.99569 177 THR A N 1
ATOM 1261 C CA . THR A 1 177 ? -49.97141 -13.11580 -7.86015 1.000 37.54645 177 THR A CA 1
ATOM 1262 C C . THR A 1 177 ? -51.02903 -13.73710 -8.76931 1.000 33.91031 177 THR A C 1
ATOM 1263 O O . THR A 1 177 ? -51.61358 -14.77164 -8.42893 1.000 38.39524 177 THR A O 1
ATOM 1267 N N . GLY A 1 178 ? -51.24125 -13.17283 -9.95962 1.000 30.39179 178 GLY A N 1
ATOM 1268 C CA . GLY A 1 178 ? -52.08226 -13.86846 -10.92441 1.000 31.28076 178 GLY A CA 1
ATOM 1269 C C . GLY A 1 178 ? -51.38656 -14.98577 -11.68917 1.000 31.76415 178 GLY A C 1
ATOM 1270 O O . GLY A 1 178 ? -52.04584 -15.71023 -12.43657 1.000 30.81887 178 GLY A O 1
ATOM 1271 N N . ASP A 1 179 ? -50.06682 -15.11795 -11.51796 1.000 30.83860 179 ASP A N 1
ATOM 1272 C CA . ASP A 1 179 ? -49.20498 -16.09943 -12.20037 1.000 25.80774 179 ASP A CA 1
ATOM 1273 C C . ASP A 1 179 ? -49.37034 -16.08748 -13.71886 1.000 24.79889 179 ASP A C 1
ATOM 1274 O O . ASP A 1 179 ? -49.75595 -17.07921 -14.33294 1.000 24.13329 179 ASP A O 1
ATOM 1279 N N . TYR A 1 180 ? -49.00422 -14.96014 -14.33292 1.000 22.07537 180 TYR A N 1
ATOM 1280 C CA . TYR A 1 180 ? -48.97064 -14.88207 -15.78398 1.000 23.96814 180 TYR A CA 1
ATOM 1281 C C . TYR A 1 180 ? -47.92315 -13.85593 -16.19825 1.000 22.42517 180 TYR A C 1
ATOM 1282 O O . TYR A 1 180 ? -47.49799 -13.02395 -15.40390 1.000 23.45648 180 TYR A O 1
ATOM 1291 N N . ILE A 1 181 ? -47.54112 -13.90662 -17.46428 1.000 20.68637 181 ILE A N 1
ATOM 1292 C CA . ILE A 1 181 ? -46.63945 -12.93441 -18.06528 1.000 21.95655 181 ILE A CA 1
ATOM 1293 C C . ILE A 1 181 ? -47.48477 -11.94363 -18.85748 1.000 26.20486 181 ILE A C 1
ATOM 1294 O O . ILE A 1 181 ? -48.32316 -12.35683 -19.66728 1.000 24.77453 181 ILE A O 1
ATOM 1299 N N . HIS A 1 182 ? -47.26734 -10.64365 -18.64504 1.000 24.29141 182 HIS A N 1
ATOM 1300 C CA . HIS A 1 182 ? -47.90181 -9.62523 -19.47933 1.000 22.61286 182 HIS A CA 1
ATOM 1301 C C . HIS A 1 182 ? -46.92938 -9.17456 -20.55840 1.000 23.84039 182 HIS A C 1
ATOM 1302 O O . HIS A 1 182 ? -45.82566 -8.70023 -20.24860 1.000 24.50478 182 HIS A O 1
ATOM 1309 N N . MET A 1 183 ? -47.34636 -9.26755 -21.80816 1.000 21.64102 183 MET A N 1
ATOM 1310 C CA . MET A 1 183 ? -46.54719 -8.66384 -22.86742 1.000 22.10360 183 MET A CA 1
ATOM 1311 C C . MET A 1 183 ? -47.35097 -7.58481 -23.59144 1.000 24.29622 183 MET A C 1
ATOM 1312 O O . MET A 1 183 ? -48.55492 -7.74284 -23.78378 1.000 25.79747 183 MET A O 1
ATOM 1317 N N . PRO A 1 184 ? -46.71452 -6.50733 -24.03860 1.000 25.58576 184 PRO A N 1
ATOM 1318 C CA . PRO A 1 184 ? -47.36000 -5.60804 -25.00912 1.000 24.56045 184 PRO A CA 1
ATOM 1319 C C . PRO A 1 184 ? -47.45519 -6.28950 -26.36445 1.000 27.37564 184 PRO A C 1
ATOM 1320 O O . PRO A 1 184 ? -46.85293 -7.35874 -26.57118 1.000 27.03158 184 PRO A O 1
ATOM 1324 N N . PRO A 1 185 ? -48.22055 -5.72815 -27.30537 1.000 25.18369 185 PRO A N 1
ATOM 1325 C CA . PRO A 1 185 ? -48.37312 -6.37592 -28.61600 1.000 25.96266 185 PRO A CA 1
ATOM 1326 C C . PRO A 1 185 ? -47.07074 -6.36320 -29.41126 1.000 25.20860 185 PRO A C 1
ATOM 1327 O O . PRO A 1 185 ? -46.34138 -5.36761 -29.43888 1.000 24.69045 185 PRO A O 1
ATOM 1331 N N . ILE A 1 186 ? -46.80498 -7.47486 -30.09681 1.000 24.96952 186 ILE A N 1
ATOM 1332 C CA . ILE A 1 186 ? -45.53743 -7.62948 -30.80187 1.000 24.49334 186 ILE A CA 1
ATOM 1333 C C . ILE A 1 186 ? -45.31233 -6.48437 -31.79786 1.000 28.78558 186 ILE A C 1
ATOM 1334 O O . ILE A 1 186 ? -44.17388 -6.01972 -31.99529 1.000 25.41614 186 ILE A O 1
ATOM 1339 N N . ALA A 1 187 ? -46.38672 -5.99131 -32.41916 1.000 30.29568 187 ALA A N 1
ATOM 1340 C CA . ALA A 1 187 ? -46.23060 -4.94544 -33.42583 1.000 26.27816 187 ALA A CA 1
ATOM 1341 C C . ALA A 1 187 ? -45.60648 -3.68155 -32.83965 1.000 28.06241 187 ALA A C 1
ATOM 1342 O O . ALA A 1 187 ? -44.91241 -2.95173 -33.55560 1.000 29.43301 187 ALA A O 1
ATOM 1344 N N . THR A 1 188 ? -45.81456 -3.41342 -31.54259 1.000 24.94493 188 THR A N 1
ATOM 1345 C CA . THR A 1 188 ? -45.24646 -2.21430 -30.92617 1.000 27.58717 188 THR A CA 1
ATOM 1346 C C . THR A 1 188 ? -43.74802 -2.31966 -30.65016 1.000 32.02757 188 THR A C 1
ATOM 1347 O O . THR A 1 188 ? -43.13648 -1.31896 -30.24473 1.000 29.79629 188 THR A O 1
ATOM 1351 N N . PHE A 1 189 ? -43.13981 -3.49761 -30.82092 1.000 26.49714 189 PHE A N 1
ATOM 1352 C CA . PHE A 1 189 ? -41.68879 -3.59744 -30.68195 1.000 30.21034 189 PHE A CA 1
ATOM 1353 C C . PHE A 1 189 ? -40.95196 -3.23056 -31.96614 1.000 28.06084 189 PHE A C 1
ATOM 1354 O O . PHE A 1 189 ? -39.76906 -2.87045 -31.90363 1.000 32.41453 189 PHE A O 1
ATOM 1362 N N . HIS A 1 190 ? -41.61975 -3.32197 -33.11836 1.000 30.21785 190 HIS A N 1
ATOM 1363 C CA . HIS A 1 190 ? -40.99355 -3.29595 -34.45449 1.000 36.58590 190 HIS A CA 1
ATOM 1364 C C . HIS A 1 190 ? -39.68240 -4.07736 -34.48510 1.000 39.64351 190 HIS A C 1
ATOM 1365 O O . HIS A 1 190 ? -38.65268 -3.60494 -34.97381 1.000 34.96774 190 HIS A O 1
ATOM 1372 N N . SER A 1 191 ? -39.73762 -5.29740 -33.95509 1.000 35.05266 191 SER A N 1
ATOM 1373 C CA . SER A 1 191 ? -38.59178 -6.19350 -33.87993 1.000 30.49014 191 SER A CA 1
ATOM 1374 C C . SER A 1 191 ? -39.03308 -7.44655 -33.15219 1.000 24.83702 191 SER A C 1
ATOM 1375 O O . SER A 1 191 ? -39.25887 -7.40535 -31.93654 1.000 24.52482 191 SER A O 1
ATOM 1378 N N . ALA A 1 192 ? -39.22980 -8.52913 -33.89637 1.000 24.25025 192 ALA A N 1
ATOM 1379 C CA . ALA A 1 192 ? -39.55260 -9.79412 -33.25097 1.000 25.33157 192 ALA A CA 1
ATOM 1380 C C . ALA A 1 192 ? -38.41758 -10.24952 -32.34251 1.000 25.35440 192 ALA A C 1
ATOM 1381 O O . ALA A 1 192 ? -38.66994 -10.86232 -31.30461 1.000 25.11751 192 ALA A O 1
ATOM 1383 N N . ALA A 1 193 ? -37.16304 -9.93458 -32.69283 1.000 27.46004 193 ALA A N 1
ATOM 1384 C CA . ALA A 1 193 ? -36.05167 -10.30203 -31.81785 1.000 30.85179 193 ALA A CA 1
ATOM 1385 C C . ALA A 1 193 ? -36.16033 -9.60455 -30.47189 1.000 27.39177 193 ALA A C 1
ATOM 1386 O O . ALA A 1 193 ? -35.89008 -10.21011 -29.42698 1.000 27.69165 193 ALA A O 1
ATOM 1388 N N . GLY A 1 194 ? -36.55280 -8.32941 -30.46987 1.000 27.13737 194 GLY A N 1
ATOM 1389 C CA . GLY A 1 194 ? -36.71984 -7.63173 -29.20603 1.000 25.61550 194 GLY A CA 1
ATOM 1390 C C . GLY A 1 194 ? -37.89813 -8.18557 -28.42578 1.000 25.83598 194 GLY A C 1
ATOM 1391 O O . GLY A 1 194 ? -37.84949 -8.30020 -27.19504 1.000 24.20012 194 GLY A O 1
ATOM 1392 N N . TYR A 1 195 ? -38.97379 -8.54245 -29.13344 1.000 23.60394 195 TYR A N 1
ATOM 1393 C CA . TYR A 1 195 ? -40.12946 -9.12896 -28.46307 1.000 23.43365 195 TYR A CA 1
ATOM 1394 C C . TYR A 1 195 ? -39.74643 -10.42604 -27.75592 1.000 21.08443 195 TYR A C 1
ATOM 1395 O O . TYR A 1 195 ? -40.02579 -10.60680 -26.57025 1.000 21.66181 195 TYR A O 1
ATOM 1404 N N . TYR A 1 196 ? -39.08673 -11.34074 -28.46998 1.000 20.91232 196 TYR A N 1
ATOM 1405 C CA . TYR A 1 196 ? -38.84326 -12.64935 -27.87373 1.000 21.76577 196 TYR A CA 1
ATOM 1406 C C . TYR A 1 196 ? -37.75380 -12.58461 -26.80285 1.000 21.06525 196 TYR A C 1
ATOM 1407 O O . TYR A 1 196 ? -37.82431 -13.31869 -25.81115 1.000 23.29534 196 TYR A O 1
ATOM 1416 N N . ALA A 1 197 ? -36.78067 -11.68277 -26.94700 1.000 21.42664 197 ALA A N 1
ATOM 1417 C CA . ALA A 1 197 ? -35.79056 -11.51421 -25.88717 1.000 24.13600 197 ALA A CA 1
ATOM 1418 C C . ALA A 1 197 ? -36.45314 -10.99210 -24.61955 1.000 23.14341 197 ALA A C 1
ATOM 1419 O O . ALA A 1 197 ? -36.09844 -11.38608 -23.49852 1.000 20.75157 197 ALA A O 1
ATOM 1421 N N . THR A 1 198 ? -37.44025 -10.11542 -24.77952 1.000 22.53644 198 THR A N 1
ATOM 1422 C CA . THR A 1 198 ? -38.14923 -9.58929 -23.62019 1.000 21.37540 198 THR A CA 1
ATOM 1423 C C . THR A 1 198 ? -38.99860 -10.67810 -22.97503 1.000 20.93314 198 THR A C 1
ATOM 1424 O O . THR A 1 198 ? -38.99638 -10.84585 -21.74908 1.000 20.43533 198 THR A O 1
ATOM 1428 N N . LEU A 1 199 ? -39.72077 -11.44640 -23.79049 1.000 20.88374 199 LEU A N 1
ATOM 1429 C CA . LEU A 1 199 ? -40.50596 -12.55089 -23.24913 1.000 20.77947 199 LEU A CA 1
ATOM 1430 C C . LEU A 1 199 ? -39.60830 -13.57048 -22.54123 1.000 21.89202 199 LEU A C 1
ATOM 1431 O O . LEU A 1 199 ? -39.95788 -14.07830 -21.46570 1.000 20.27649 199 LEU A O 1
ATOM 1436 N N . ALA A 1 200 ? -38.43666 -13.86129 -23.12639 1.000 21.24979 200 ALA A N 1
ATOM 1437 C CA . ALA A 1 200 ? -37.47775 -14.76836 -22.49410 1.000 22.31615 200 ALA A CA 1
ATOM 1438 C C . ALA A 1 200 ? -37.11437 -14.28013 -21.10931 1.000 20.70993 200 ALA A C 1
ATOM 1439 O O . ALA A 1 200 ? -37.06795 -15.06685 -20.16058 1.000 20.56258 200 ALA A O 1
ATOM 1441 N N . HIS A 1 201 ? -36.87819 -12.97168 -20.96810 1.000 20.49681 201 HIS A N 1
ATOM 1442 C CA . HIS A 1 201 ? -36.53858 -12.42331 -19.65630 1.000 20.72568 201 HIS A CA 1
ATOM 1443 C C . HIS A 1 201 ? -37.67662 -12.63201 -18.65453 1.000 22.02751 201 HIS A C 1
ATOM 1444 O O . HIS A 1 201 ? -37.45420 -13.07221 -17.51711 1.000 19.51120 201 HIS A O 1
ATOM 1451 N N . GLU A 1 202 ? -38.91009 -12.29726 -19.04955 1.000 20.39771 202 GLU A N 1
ATOM 1452 C CA . GLU A 1 202 ? -40.03114 -12.48137 -18.13345 1.000 20.11926 202 GLU A CA 1
ATOM 1453 C C . GLU A 1 202 ? -40.30112 -13.96141 -17.86485 1.000 21.10092 202 GLU A C 1
ATOM 1454 O O . GLU A 1 202 ? -40.70416 -14.32434 -16.75451 1.000 20.70393 202 GLU A O 1
ATOM 1460 N N . ALA A 1 203 ? -40.08679 -14.83531 -18.85554 1.000 21.18480 203 ALA A N 1
ATOM 1461 C CA . ALA A 1 203 ? -40.22802 -16.26661 -18.58122 1.000 17.90109 203 ALA A CA 1
ATOM 1462 C C . ALA A 1 203 ? -39.21468 -16.73374 -17.53603 1.000 19.67568 203 ALA A C 1
ATOM 1463 O O . ALA A 1 203 ? -39.51802 -17.63000 -16.74598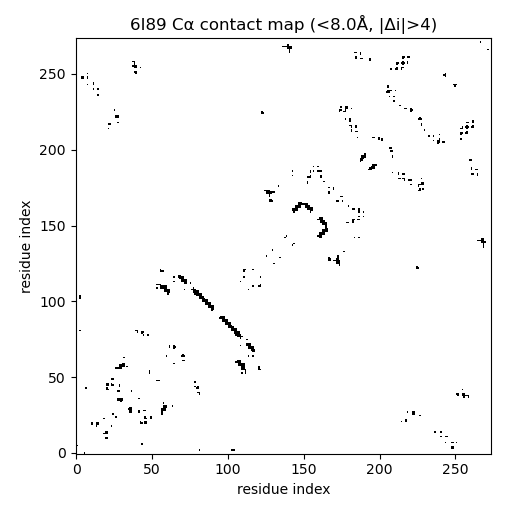 1.000 19.04595 203 ALA A O 1
ATOM 1465 N N . THR A 1 204 ? -38.02136 -16.11973 -17.49768 1.000 19.78833 204 THR A N 1
ATOM 1466 C CA . THR A 1 204 ? -37.04374 -16.48108 -16.47294 1.000 21.94877 204 THR A CA 1
ATOM 1467 C C . THR A 1 204 ? -37.56881 -16.14279 -15.07386 1.000 21.01605 204 THR A C 1
ATOM 1468 O O . THR A 1 204 ? -37.51612 -16.97891 -14.16591 1.000 19.06286 204 THR A O 1
ATOM 1472 N N . HIS A 1 205 ? -38.11599 -14.92464 -14.89243 1.000 20.64257 205 HIS A N 1
ATOM 1473 C CA . HIS A 1 205 ? -38.81136 -14.57520 -13.64730 1.000 20.41696 205 HIS A CA 1
ATOM 1474 C C . HIS A 1 205 ? -39.93341 -15.56464 -13.33242 1.000 20.58129 205 HIS A C 1
ATOM 1475 O O . HIS A 1 205 ? -40.09238 -15.99508 -12.18613 1.000 23.09151 205 HIS A O 1
ATOM 1482 N N . TRP A 1 206 ? -40.74497 -15.90470 -14.34109 1.000 20.66463 206 TRP A N 1
ATOM 1483 C CA . TRP A 1 206 ? -41.87787 -16.82092 -14.16681 1.000 19.39271 206 TRP A CA 1
ATOM 1484 C C . TRP A 1 206 ? -41.47842 -18.14501 -13.51313 1.000 20.91547 206 TRP A C 1
ATOM 1485 O O . TRP A 1 206 ? -42.28097 -18.73599 -12.78282 1.000 20.68738 206 TRP A O 1
ATOM 1496 N N . THR A 1 207 ? -40.24624 -18.62659 -13.74120 1.000 20.25838 207 THR A N 1
ATOM 1497 C CA . THR A 1 207 ? -39.83735 -19.88055 -13.08986 1.000 20.65224 207 THR A CA 1
ATOM 1498 C C . THR A 1 207 ? -39.71624 -19.74487 -11.57191 1.000 23.17944 207 THR A C 1
ATOM 1499 O O . THR A 1 207 ? -39.68869 -20.76583 -10.87202 1.000 23.17531 207 THR A O 1
ATOM 1503 N N . GLY A 1 208 ? -39.66151 -18.52045 -11.04577 1.000 21.02652 208 GLY A N 1
ATOM 1504 C CA . GLY A 1 208 ? -39.45554 -18.35679 -9.61886 1.000 22.86832 208 GLY A CA 1
ATOM 1505 C C . GLY A 1 208 ? -40.68844 -18.50039 -8.75415 1.000 24.71563 208 GLY A C 1
ATOM 1506 O O . GLY A 1 208 ? -40.58405 -18.39481 -7.52951 1.000 23.56521 208 GLY A O 1
ATOM 1507 N N . HIS A 1 209 ? -41.85089 -18.73042 -9.36312 1.000 22.40594 209 HIS A N 1
ATOM 1508 C CA . HIS A 1 209 ? -43.12013 -18.82557 -8.64121 1.000 24.94122 209 HIS A CA 1
ATOM 1509 C C . HIS A 1 209 ? -43.09019 -19.94900 -7.60416 1.000 25.64945 209 HIS A C 1
ATOM 1510 O O . HIS A 1 209 ? -42.39928 -20.95783 -7.76827 1.000 24.97713 209 HIS A O 1
ATOM 1517 N N . LYS A 1 210 ? -43.88281 -19.78485 -6.54125 1.000 26.46440 210 LYS A N 1
ATOM 1518 C CA . LYS A 1 210 ? -43.86216 -20.75309 -5.44035 1.000 27.57654 210 LYS A CA 1
ATOM 1519 C C . LYS A 1 210 ? -44.18535 -22.17066 -5.91141 1.000 30.18598 210 LYS A C 1
ATOM 1520 O O . LYS A 1 210 ? -43.68485 -23.14225 -5.33370 1.000 30.29835 210 LYS A O 1
ATOM 1526 N N . SER A 1 211 ? -44.98919 -22.31734 -6.95861 1.000 26.86825 211 SER A N 1
ATOM 1527 C CA . SER A 1 211 ? -45.31129 -23.65076 -7.45082 1.000 28.61649 211 SER A CA 1
ATOM 1528 C C . SER A 1 211 ? -44.20694 -24.23777 -8.31928 1.000 31.23782 211 SER A C 1
ATOM 1529 O O . SER A 1 211 ? -44.34242 -25.36946 -8.78852 1.000 29.28886 211 SER A O 1
ATOM 1532 N N . ARG A 1 212 ? -43.14228 -23.48829 -8.58266 1.000 29.16472 212 ARG A N 1
ATOM 1533 C CA . ARG A 1 212 ? -42.08022 -23.98547 -9.44735 1.000 27.21466 212 ARG A CA 1
ATOM 1534 C C . ARG A 1 212 ? -40.76445 -23.93263 -8.68331 1.000 27.56508 212 ARG A C 1
ATOM 1535 O O . ARG A 1 212 ? -40.57202 -24.73253 -7.76122 1.000 30.56289 212 ARG A O 1
ATOM 1543 N N . LEU A 1 213 ? -39.86664 -23.00058 -8.99996 1.000 26.01571 213 LEU A N 1
ATOM 1544 C CA . LEU A 1 213 ? -38.58044 -22.98551 -8.30898 1.000 25.92502 213 LEU A CA 1
ATOM 1545 C C . LEU A 1 213 ? -38.62647 -22.21165 -6.99534 1.000 28.01354 213 LEU A C 1
ATOM 1546 O O . LEU A 1 213 ? -37.65840 -22.26743 -6.23076 1.000 25.69357 213 LEU A O 1
ATOM 1551 N N . ASP A 1 214 ? -39.72051 -21.48869 -6.71884 1.000 27.64541 214 ASP A N 1
ATOM 1552 C CA . ASP A 1 214 ? -39.98799 -20.96007 -5.38085 1.000 27.41927 214 ASP A CA 1
ATOM 1553 C C . ASP A 1 214 ? -38.88118 -20.00654 -4.92563 1.000 30.55813 214 ASP A C 1
ATOM 1554 O O . ASP A 1 214 ? -38.43991 -20.03073 -3.77473 1.000 30.93597 214 ASP A O 1
ATOM 1559 N N . ARG A 1 215 ? -38.42967 -19.14255 -5.83617 1.000 26.85559 215 ARG A N 1
ATOM 1560 C CA . ARG A 1 215 ? -37.34629 -18.24292 -5.48310 1.000 29.18555 215 ARG A CA 1
ATOM 1561 C C . ARG A 1 215 ? -37.81091 -17.12460 -4.55553 1.000 30.33505 215 ARG A C 1
ATOM 1562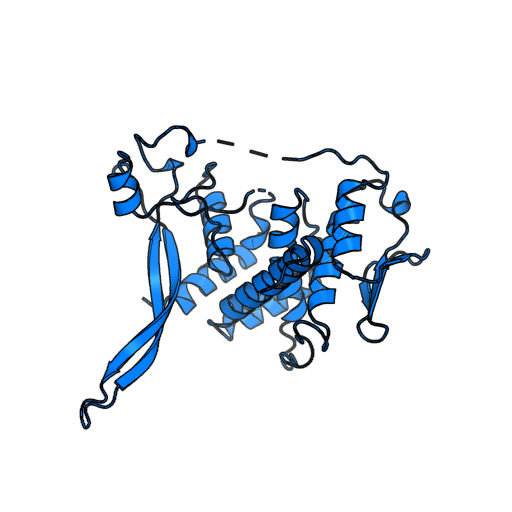 O O . ARG A 1 215 ? -37.02928 -16.65077 -3.72712 1.000 29.58254 215 ARG A O 1
ATOM 1570 N N . PHE A 1 216 ? -39.04858 -16.65474 -4.70814 1.000 27.66658 216 PHE A N 1
ATOM 1571 C CA . PHE A 1 216 ? -39.43653 -15.41953 -4.02482 1.000 29.71008 216 PHE A CA 1
ATOM 1572 C C . PHE A 1 216 ? -39.52176 -15.62679 -2.51777 1.000 34.41954 216 PHE A C 1
ATOM 1573 O O . PHE A 1 216 ? -39.17534 -14.72902 -1.73951 1.000 36.78280 216 PHE A O 1
ATOM 1581 N N . SER A 1 217 ? -39.92279 -16.81519 -2.09298 1.000 30.37824 217 SER A N 1
ATOM 1582 C CA . SER A 1 217 ? -39.96093 -17.12179 -0.67690 1.000 37.32365 217 SER A CA 1
ATOM 1583 C C . SER A 1 217 ? -38.59322 -17.55658 -0.15700 1.000 35.49759 217 SER A C 1
ATOM 1584 O O . SER A 1 217 ? -38.24623 -17.26615 0.99292 1.000 38.35377 217 SER A O 1
ATOM 1587 N N . ARG A 1 218 ? -37.80928 -18.26288 -0.97416 1.000 31.65587 218 ARG A N 1
ATOM 1588 C CA . ARG A 1 218 ? -36.50865 -18.73646 -0.50959 1.000 32.40168 218 ARG A CA 1
ATOM 1589 C C . ARG A 1 218 ? -35.49809 -17.60019 -0.38397 1.000 32.79087 218 ARG A C 1
ATOM 1590 O O . ARG A 1 218 ? -34.55699 -17.70479 0.40357 1.000 34.78107 218 ARG A O 1
ATOM 1598 N N . PHE A 1 219 ? -35.64995 -16.52937 -1.16252 1.000 30.47415 219 PHE A N 1
ATOM 1599 C CA . PHE A 1 219 ? -34.66930 -15.44792 -1.14757 1.000 34.75976 219 PHE A CA 1
ATOM 1600 C C . PHE A 1 219 ? -35.30903 -14.11613 -0.76971 1.000 34.34447 219 PHE A C 1
ATOM 1601 O O . PHE A 1 219 ? -35.28977 -13.16595 -1.55780 1.000 34.92254 219 PHE A O 1
ATOM 1609 N N . SER A 1 220 ? -35.89050 -14.03254 0.42256 1.000 39.36457 220 SER A N 1
ATOM 1610 C CA . SER A 1 220 ? -36.32095 -12.72932 0.91197 1.000 42.50457 220 SER A CA 1
ATOM 1611 C C . SER A 1 220 ? -35.07720 -11.85769 1.01985 1.000 46.05284 220 SER A C 1
ATOM 1612 O O . SER A 1 220 ? -34.16643 -12.13548 1.80938 1.000 52.37430 220 SER A O 1
ATOM 1615 N N . ASP A 1 221 ? -35.02230 -10.82184 0.19559 1.000 43.09502 221 ASP A N 1
ATOM 1616 C CA . ASP A 1 221 ? -33.77769 -10.11492 -0.11081 1.000 42.15671 221 ASP A CA 1
ATOM 1617 C C . ASP A 1 221 ? -33.71067 -8.83600 0.73252 1.000 41.86612 221 ASP A C 1
ATOM 1618 O O . ASP A 1 221 ? -33.82998 -7.71444 0.23736 1.000 43.41596 221 ASP A O 1
ATOM 1623 N N . ARG A 1 222 ? -33.51191 -9.04366 2.04272 1.000 41.28921 222 ARG A N 1
ATOM 1624 C CA . ARG A 1 222 ? -33.66821 -7.96836 3.02829 1.000 45.54472 222 ARG A CA 1
ATOM 1625 C C . ARG A 1 222 ? -32.66994 -6.83247 2.81364 1.000 45.21522 222 ARG A C 1
ATOM 1626 O O . ARG A 1 222 ? -32.99386 -5.66832 3.07747 1.000 46.65689 222 ARG A O 1
ATOM 1634 N N . LYS A 1 223 ? -31.45466 -7.13468 2.35140 1.000 39.32391 223 LYS A N 1
ATOM 1635 C CA . LYS A 1 223 ? -30.46825 -6.08771 2.11198 1.000 40.73603 223 LYS A CA 1
ATOM 1636 C C . LYS A 1 223 ? -30.60366 -5.46812 0.73231 1.000 39.73844 223 LYS A C 1
ATOM 1637 O O . LYS A 1 223 ? -29.69822 -4.75185 0.29600 1.000 39.59572 223 LYS A O 1
ATOM 1643 N N . SER A 1 224 ? -31.72564 -5.70843 0.06144 1.000 36.18231 224 SER A N 1
ATOM 1644 C CA . SER A 1 224 ? -32.03160 -5.19265 -1.26912 1.000 33.32314 224 SER A CA 1
ATOM 1645 C C . SER A 1 224 ? -30.82985 -5.31418 -2.20748 1.000 36.34629 224 SER A C 1
ATOM 1646 O O . SER A 1 224 ? -30.36787 -4.35252 -2.82311 1.000 42.21068 224 SER A O 1
ATOM 1649 N N . TYR A 1 225 ? -30.34606 -6.54992 -2.32715 1.000 32.60119 225 TYR A N 1
ATOM 1650 C CA . TYR A 1 225 ? -29.28259 -6.88848 -3.26003 1.000 32.75840 225 TYR A CA 1
ATOM 1651 C C . TYR A 1 225 ? -29.76582 -7.01223 -4.70340 1.000 31.85541 225 TYR A C 1
ATOM 1652 O O . TYR A 1 225 ? -28.93487 -7.22113 -5.59764 1.000 30.54323 225 TYR A O 1
ATOM 1661 N N . ALA A 1 226 ? -31.07582 -6.89715 -4.95191 1.000 26.92647 226 ALA A N 1
ATOM 1662 C CA . ALA A 1 226 ? -31.65793 -7.12664 -6.28202 1.000 26.93529 226 ALA A CA 1
ATOM 1663 C C . ALA A 1 226 ? -31.29378 -8.51929 -6.80512 1.000 25.09997 226 ALA A C 1
ATOM 1664 O O . ALA A 1 226 ? -31.00238 -8.70737 -7.98743 1.000 23.87335 226 ALA A O 1
ATOM 1666 N N . PHE A 1 227 ? -31.33279 -9.49805 -5.90274 1.000 25.80052 227 PHE A N 1
ATOM 1667 C CA . PHE A 1 227 ? -30.87240 -10.84887 -6.20714 1.000 24.80438 227 PHE A CA 1
ATOM 1668 C C . PHE A 1 227 ? -31.74584 -11.49760 -7.27835 1.000 24.02337 227 PHE A C 1
ATOM 1669 O O . PHE A 1 227 ? -31.23910 -12.19360 -8.16142 1.000 19.91756 227 PHE A O 1
ATOM 1677 N N . GLU A 1 228 ? -33.06329 -11.25578 -7.23570 1.000 22.49664 228 GLU A N 1
ATOM 1678 C CA . GLU A 1 228 ? -33.93933 -11.85353 -8.24441 1.000 23.53982 228 GLU A CA 1
ATOM 1679 C C . GLU A 1 228 ? -33.63284 -11.30743 -9.63369 1.000 23.08254 228 GLU A C 1
ATOM 1680 O O . GLU A 1 228 ? -33.64577 -12.05355 -10.62029 1.000 19.92175 228 GLU A O 1
ATOM 1686 N N . GLU A 1 229 ? -33.35475 -10.00221 -9.73244 1.000 19.15597 229 GLU A N 1
ATOM 1687 C CA . GLU A 1 229 ? -33.01518 -9.42471 -11.02740 1.000 21.06162 229 GLU A CA 1
ATOM 1688 C C . GLU A 1 229 ? -31.65976 -9.92028 -11.52932 1.000 21.45387 229 GLU A C 1
ATOM 1689 O O . GLU A 1 229 ? -31.45786 -10.03744 -12.73974 1.000 20.42927 229 GLU A O 1
ATOM 1695 N N . LEU A 1 230 ? -30.71252 -10.17495 -10.62385 1.000 20.74415 230 LEU A N 1
ATOM 1696 C CA . LEU A 1 230 ? -29.43909 -10.75599 -11.04278 1.000 22.12328 230 LEU A CA 1
ATOM 1697 C C . LEU A 1 230 ? -29.64638 -12.16798 -11.59368 1.000 19.38034 230 LEU A C 1
ATOM 1698 O O . LEU A 1 230 ? -29.12677 -12.50861 -12.65988 1.000 21.95541 230 LEU A O 1
ATOM 1703 N N . ILE A 1 231 ? -30.39150 -13.00524 -10.86347 1.000 18.53617 231 ILE A N 1
ATOM 1704 C CA . ILE A 1 231 ? -30.71481 -14.35007 -11.34194 1.000 21.25148 231 ILE A CA 1
ATOM 1705 C C . ILE A 1 231 ? -31.39710 -14.28004 -12.70011 1.000 23.83863 231 ILE A C 1
ATOM 1706 O O . ILE A 1 231 ? -31.05231 -15.02214 -13.62301 1.000 20.90368 231 ILE A O 1
ATOM 1711 N N . ALA A 1 232 ? -32.37231 -13.37575 -12.84610 1.000 20.89698 232 ALA A N 1
ATOM 1712 C CA . ALA A 1 232 ? -33.12101 -13.31652 -14.09639 1.000 22.42747 232 ALA A CA 1
ATOM 1713 C C . ALA A 1 232 ? -32.24247 -12.84410 -15.24541 1.000 22.66083 232 ALA A C 1
ATOM 1714 O O . ALA A 1 232 ? -32.39263 -13.31197 -16.38064 1.000 20.76461 232 ALA A O 1
ATOM 1716 N N . GLU A 1 233 ? -31.33910 -11.89807 -14.98448 1.000 22.12707 233 GLU A N 1
ATOM 1717 C CA . GLU A 1 233 ? -30.47975 -11.43776 -16.06486 1.000 22.97817 233 GLU A CA 1
ATOM 1718 C C . GLU A 1 233 ? -29.53932 -12.54426 -16.51803 1.000 21.02265 233 GLU A C 1
ATOM 1719 O O . GLU A 1 233 ? -29.38639 -12.77748 -17.72054 1.000 22.85345 233 GLU A O 1
ATOM 1725 N N . ILE A 1 234 ? -28.89141 -13.23498 -15.56990 1.000 20.84146 234 ILE A N 1
ATOM 1726 C CA . ILE A 1 234 ? -27.99076 -14.33279 -15.94547 1.000 23.32371 234 ILE A CA 1
ATOM 1727 C C . ILE A 1 234 ? -28.78378 -15.45629 -16.60935 1.000 22.46406 234 ILE A C 1
ATOM 1728 O O . ILE A 1 234 ? -28.41212 -15.95325 -17.67791 1.000 20.42272 234 ILE A O 1
ATOM 1733 N N . GLY A 1 235 ? -29.91227 -15.83697 -16.00539 1.000 20.02717 235 GLY A N 1
ATOM 1734 C CA . GLY A 1 235 ? -30.74214 -16.89671 -16.58424 1.000 21.43826 235 GLY A CA 1
ATOM 1735 C C . GLY A 1 235 ? -31.25026 -16.55142 -17.97440 1.000 23.67963 235 GLY A C 1
ATOM 1736 O O . GLY A 1 235 ? -31.33450 -17.42029 -18.85188 1.000 20.76058 235 GLY A O 1
ATOM 1737 N N . ASN A 1 236 ? -31.57479 -15.27148 -18.20079 1.000 20.92053 236 ASN A N 1
ATOM 1738 C CA . ASN A 1 236 ? -31.98640 -14.82997 -19.53341 1.000 23.44462 236 ASN A CA 1
ATOM 1739 C C . ASN A 1 236 ? -30.84243 -14.92561 -20.53971 1.000 24.50911 236 ASN A C 1
ATOM 1740 O O . ASN A 1 236 ? -31.06195 -15.24383 -21.71582 1.000 23.23934 236 ASN A O 1
ATOM 1745 N N . CYS A 1 237 ? -29.61773 -14.61165 -20.11550 1.000 22.03589 237 CYS A N 1
ATOM 1746 C CA . CYS A 1 237 ? -28.47595 -14.80412 -21.01062 1.000 23.42534 237 CYS A CA 1
ATOM 1747 C C . CYS A 1 237 ? -28.31139 -16.27136 -21.39149 1.000 24.55954 237 CYS A C 1
ATOM 1748 O O . CYS A 1 237 ? -28.08405 -16.58908 -22.56356 1.000 25.06698 237 CYS A O 1
ATOM 1751 N N . MET A 1 238 ? -28.42499 -17.18056 -20.41540 1.000 23.13986 238 MET A N 1
ATOM 1752 C CA . MET A 1 238 ? -28.35720 -18.60655 -20.71708 1.000 22.75678 238 MET A CA 1
ATOM 1753 C C . MET A 1 238 ? -29.48816 -19.03048 -21.63787 1.000 25.23762 238 MET A C 1
ATOM 1754 O O . MET A 1 238 ? -29.27088 -19.78258 -22.59020 1.000 24.65853 238 MET A O 1
ATOM 1759 N N . LEU A 1 239 ? -30.71431 -18.58293 -21.36018 1.000 23.94690 239 LEU A N 1
ATOM 1760 C CA . LEU A 1 239 ? -31.82947 -18.99909 -22.20606 1.000 23.73146 239 LEU A CA 1
ATOM 1761 C C . LEU A 1 239 ? -31.70131 -18.41311 -23.60867 1.000 24.74130 239 LEU A C 1
ATOM 1762 O O . LEU A 1 239 ? -31.91891 -19.11555 -24.60135 1.000 26.54937 239 LEU A O 1
ATOM 1767 N N . CYS A 1 240 ? -31.34948 -17.12890 -23.71508 1.000 23.01619 240 CYS A N 1
ATOM 1768 C CA . CYS A 1 240 ? -31.23370 -16.51773 -25.03502 1.000 26.48842 240 CYS A CA 1
ATOM 1769 C C . CYS A 1 240 ? -30.11970 -17.17379 -25.83857 1.000 33.05666 240 CYS A C 1
ATOM 1770 O O . CYS A 1 240 ? -30.26564 -17.39717 -27.04728 1.000 30.40808 240 CYS A O 1
ATOM 1773 N N . ALA A 1 241 ? -29.00352 -17.50634 -25.17749 1.000 29.97243 241 ALA A N 1
ATOM 1774 C CA . ALA A 1 241 ? -27.94159 -18.23770 -25.85780 1.000 32.46503 241 ALA A CA 1
ATOM 1775 C C . ALA A 1 241 ? -28.49182 -19.49045 -26.52026 1.000 29.06325 241 ALA A C 1
ATOM 1776 O O . ALA A 1 241 ? -28.20800 -19.75056 -27.68987 1.000 35.60325 241 ALA A O 1
ATOM 1778 N N . SER A 1 242 ? -29.34213 -20.24377 -25.81610 1.000 31.04555 242 SER A N 1
ATOM 1779 C CA . SER A 1 242 ? -29.85347 -21.49129 -26.37516 1.000 32.50948 242 SER A CA 1
ATOM 1780 C C . SER A 1 242 ? -31.00000 -21.28572 -27.36413 1.000 37.70971 242 SER A C 1
ATOM 1781 O O . SER A 1 242 ? -31.28722 -22.19142 -28.15482 1.000 37.62567 242 SER A O 1
ATOM 1784 N N . LEU A 1 243 ? -31.65564 -20.12274 -27.35869 1.000 35.31169 243 LEU A N 1
ATOM 1785 C CA . LEU A 1 243 ? -32.74067 -19.85225 -28.29038 1.000 34.22124 243 LEU A CA 1
ATOM 1786 C C . LEU A 1 243 ? -32.28076 -19.08280 -29.51933 1.000 36.64099 243 LEU A C 1
ATOM 1787 O O . LEU A 1 243 ? -33.09449 -18.81774 -30.41192 1.000 38.87556 243 LEU A O 1
ATOM 1792 N N . GLY A 1 244 ? -31.01142 -18.69962 -29.58194 1.000 36.69745 244 GLY A N 1
ATOM 1793 C CA . GLY A 1 244 ? -30.55811 -17.83788 -30.65270 1.000 32.72011 244 GLY A CA 1
ATOM 1794 C C . GLY A 1 244 ? -31.04314 -16.41167 -30.58612 1.000 37.20753 244 GLY A C 1
ATOM 1795 O O . GLY A 1 244 ? -31.24789 -15.79564 -31.63431 1.000 39.22693 244 GLY A O 1
ATOM 1796 N N . LEU A 1 245 ? -31.22633 -15.85812 -29.38435 1.000 34.09957 245 LEU A N 1
ATOM 1797 C CA . LEU A 1 245 ? -31.71288 -14.49737 -29.19971 1.000 32.75332 245 LEU A CA 1
ATOM 1798 C C . LEU A 1 245 ? -30.64984 -13.63519 -28.52892 1.000 35.96840 245 LEU A C 1
ATOM 1799 O O . LEU A 1 245 ? -29.72702 -14.14826 -27.89498 1.000 32.10894 245 LEU A O 1
ATOM 1804 N N . ILE A 1 246 ? -30.82848 -12.31791 -28.61893 1.000 35.08211 246 ILE A N 1
ATOM 1805 C CA . ILE A 1 246 ? -29.92359 -11.30521 -28.08603 1.000 37.34123 246 ILE A CA 1
ATOM 1806 C C . ILE A 1 246 ? -30.59260 -10.64238 -26.88113 1.000 37.33586 246 ILE A C 1
ATOM 1807 O O . ILE A 1 246 ? -31.52424 -9.83337 -27.05062 1.000 38.77674 246 ILE A O 1
ATOM 1812 N N . PRO A 1 247 ? -30.10748 -10.87690 -25.66345 1.000 35.84088 247 PRO A N 1
ATOM 1813 C CA . PRO A 1 247 ? -30.75320 -10.30002 -24.48399 1.000 37.30263 247 PRO A CA 1
ATOM 1814 C C . PRO A 1 247 ? -30.70424 -8.78170 -24.47676 1.000 40.82324 247 PRO A C 1
ATOM 1815 O O . PRO A 1 247 ? -29.75684 -8.15867 -24.95934 1.000 41.22012 247 PRO A O 1
ATOM 1819 N N . ASP A 1 248 ? -31.73787 -8.19633 -23.89000 1.000 40.01619 248 ASP A N 1
ATOM 1820 C CA . ASP A 1 248 ? -31.79508 -6.76641 -23.63459 1.000 44.08306 248 ASP A CA 1
ATOM 1821 C C . ASP A 1 248 ? -31.25252 -6.46851 -22.24442 1.000 44.25819 248 ASP A C 1
ATOM 1822 O O . ASP A 1 248 ? -31.73072 -7.02847 -21.25614 1.000 46.49216 248 ASP A O 1
ATOM 1827 N N . PHE A 1 249 ? -30.27753 -5.56769 -22.16407 1.000 46.91071 249 PHE A N 1
ATOM 1828 C CA . PHE A 1 249 ? -29.69652 -5.17779 -20.88542 1.000 47.91324 249 PHE A CA 1
ATOM 1829 C C . PHE A 1 249 ? -30.10141 -3.78190 -20.43072 1.000 52.03090 249 PHE A C 1
ATOM 1830 O O . PHE A 1 249 ? -29.75529 -3.38927 -19.31362 1.000 52.43776 249 PHE A O 1
ATOM 1838 N N . ASP A 1 250 ? -30.84688 -3.03151 -21.24281 1.000 51.85471 250 ASP A N 1
ATOM 1839 C CA . ASP A 1 250 ? -31.08387 -1.62640 -20.92973 1.000 56.74943 250 ASP A CA 1
ATOM 1840 C C . ASP A 1 250 ? -32.00852 -1.40931 -19.73615 1.000 57.14180 250 ASP A C 1
ATOM 1841 O O . ASP A 1 250 ? -32.07184 -0.28506 -19.22558 1.000 57.56233 250 ASP A O 1
ATOM 1846 N N . GLN A 1 251 ? -32.70503 -2.44099 -19.26535 1.000 51.78029 251 GLN A N 1
ATOM 1847 C CA . GLN A 1 251 ? -33.59859 -2.31595 -18.12038 1.000 55.36314 251 GLN A CA 1
ATOM 1848 C C . GLN A 1 251 ? -32.96525 -2.83628 -16.83387 1.000 54.89236 251 GLN A C 1
ATOM 1849 O O . GLN A 1 251 ? -33.68197 -3.28940 -15.93319 1.000 55.40476 251 GLN A O 1
ATOM 1855 N N . SER A 1 252 ? -31.63341 -2.76325 -16.72404 1.000 46.10891 252 SER A N 1
ATOM 1856 C CA . SER A 1 252 ? -30.92663 -3.25709 -15.55651 1.000 43.89064 252 SER A CA 1
ATOM 1857 C C . SER A 1 252 ? -29.97629 -2.24020 -14.94679 1.000 43.38145 252 SER A C 1
ATOM 1858 O O . SER A 1 252 ? -29.31535 -2.55421 -13.94534 1.000 38.36767 252 SER A O 1
ATOM 1861 N N . ALA A 1 253 ? -29.88326 -1.03260 -15.50948 1.000 37.87965 253 ALA A N 1
ATOM 1862 C CA . ALA A 1 253 ? -28.99691 -0.04263 -14.91533 1.000 39.14092 253 ALA A CA 1
ATOM 1863 C C . ALA A 1 253 ? -29.35692 0.22760 -13.45727 1.000 38.89304 253 ALA A C 1
ATOM 1864 O O . ALA A 1 253 ? -28.46639 0.50533 -12.64209 1.000 39.20774 253 ALA A O 1
ATOM 1866 N N . ALA A 1 254 ? -30.64831 0.11779 -13.10188 1.000 31.79202 254 ALA A N 1
ATOM 1867 C CA . ALA A 1 254 ? -31.09143 0.44537 -11.75424 1.000 30.33652 254 ALA A CA 1
ATOM 1868 C C . ALA A 1 254 ? -30.63400 -0.56293 -10.71037 1.000 29.04251 254 ALA A C 1
ATOM 1869 O O . ALA A 1 254 ? -30.72506 -0.26051 -9.51906 1.000 31.51283 254 ALA A O 1
ATOM 1871 N N . TYR A 1 255 ? -30.16683 -1.74613 -11.11493 1.000 28.74106 255 TYR A N 1
ATOM 1872 C CA . TYR A 1 255 ? -29.80960 -2.79378 -10.16828 1.000 27.89916 255 TYR A CA 1
ATOM 1873 C C . TYR A 1 255 ? -28.31423 -3.02476 -10.04429 1.000 30.52852 255 TYR A C 1
ATOM 1874 O O . TYR A 1 255 ? -27.88811 -3.66630 -9.07451 1.000 28.65845 255 TYR A O 1
ATOM 1883 N N . VAL A 1 256 ? -27.51132 -2.52199 -10.99027 1.000 30.08120 256 VAL A N 1
ATOM 1884 C CA . VAL A 1 256 ? -26.10653 -2.92897 -11.04140 1.000 32.98763 256 VAL A CA 1
ATOM 1885 C C . VAL A 1 256 ? -25.38239 -2.52399 -9.76261 1.000 33.35933 256 VAL A C 1
ATOM 1886 O O . VAL A 1 256 ? -24.54595 -3.27241 -9.24362 1.000 33.55886 256 VAL A O 1
ATOM 1890 N N . GLN A 1 257 ? -25.70761 -1.35200 -9.21161 1.000 31.39583 257 GLN A N 1
ATOM 1891 C CA . GLN A 1 257 ? -25.00954 -0.90994 -8.00830 1.000 30.90409 257 GLN A CA 1
ATOM 1892 C C . GLN A 1 257 ? -25.27521 -1.84156 -6.83635 1.000 32.38912 257 GLN A C 1
ATOM 1893 O O . GLN A 1 257 ? -24.36463 -2.13600 -6.04874 1.000 30.92294 257 GLN A O 1
ATOM 1899 N N . SER A 1 258 ? -26.52046 -2.30394 -6.69316 1.000 28.04695 258 SER A N 1
ATOM 1900 C CA . SER A 1 258 ? -26.84168 -3.24876 -5.62768 1.000 29.76650 258 SER A CA 1
ATOM 1901 C C . SER A 1 258 ? -26.11412 -4.57269 -5.82851 1.000 29.20604 258 SER A C 1
ATOM 1902 O O . SER A 1 258 ? -25.71307 -5.22467 -4.85331 1.000 29.48325 258 SER A O 1
ATOM 1905 N N . TRP A 1 259 ? -25.96761 -4.99820 -7.08557 1.000 26.54512 259 TRP A N 1
ATOM 1906 C CA . TRP A 1 259 ? -25.23869 -6.23447 -7.36599 1.000 26.79158 259 TRP A CA 1
ATOM 1907 C C . TRP A 1 259 ? -23.78136 -6.11859 -6.92233 1.000 28.19818 259 TRP A C 1
ATOM 1908 O O . TRP A 1 259 ? -23.24895 -7.03336 -6.29859 1.000 28.73818 259 TRP A O 1
ATOM 1919 N N . LEU A 1 260 ? -23.12829 -4.99294 -7.23511 1.000 30.28826 260 LEU A N 1
ATOM 1920 C CA . LEU A 1 260 ? -21.76816 -4.75419 -6.75570 1.000 33.35953 260 LEU A CA 1
ATOM 1921 C C . LEU A 1 260 ? -21.70411 -4.85233 -5.24115 1.000 35.38297 260 LEU A C 1
ATOM 1922 O O . LEU A 1 260 ? -20.88433 -5.59408 -4.68037 1.000 33.20970 260 LEU A O 1
ATOM 1927 N N . ARG A 1 261 ? -22.58403 -4.11208 -4.56540 1.000 32.99247 261 ARG A N 1
ATOM 1928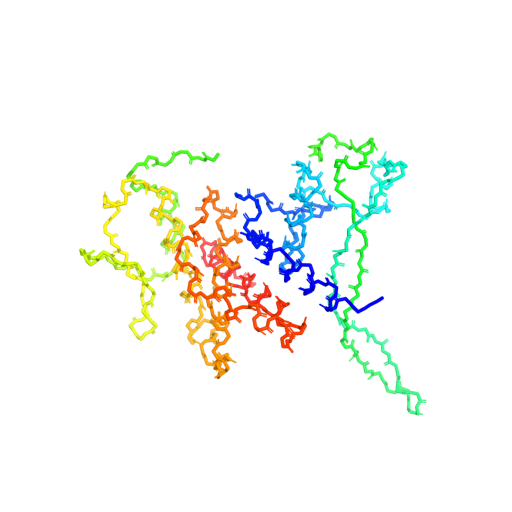 C CA . ARG A 1 261 ? -22.67294 -4.17192 -3.11631 1.000 32.73742 261 ARG A CA 1
ATOM 1929 C C . ARG A 1 261 ? -22.80796 -5.60786 -2.64836 1.000 32.91438 261 ARG A C 1
ATOM 1930 O O . ARG A 1 261 ? -22.11287 -6.03850 -1.72343 1.000 38.07059 261 ARG A O 1
ATOM 1938 N N . ALA A 1 262 ? -23.67911 -6.37896 -3.30298 1.000 31.33379 262 ALA A N 1
ATOM 1939 C CA . ALA A 1 262 ? -23.90710 -7.76125 -2.88289 1.000 33.20294 262 ALA A CA 1
ATOM 1940 C C . ALA A 1 262 ? -22.64687 -8.60441 -3.04989 1.000 32.64165 262 ALA A C 1
ATOM 1941 O O . ALA A 1 262 ? -22.27070 -9.36794 -2.15096 1.000 30.62210 262 ALA A O 1
ATOM 1943 N N . LEU A 1 263 ? -21.99686 -8.49495 -4.21199 1.000 31.91747 263 LEU A N 1
ATOM 1944 C CA . LEU A 1 263 ? -20.79297 -9.28255 -4.46956 1.000 33.20957 263 LEU A CA 1
ATOM 1945 C C . LEU A 1 263 ? -19.67683 -8.91945 -3.50085 1.000 33.49574 263 LEU A C 1
ATOM 1946 O O . LEU A 1 263 ? -18.94940 -9.79744 -3.03541 1.000 34.04748 263 LEU A O 1
ATOM 1951 N N . LYS A 1 264 ? -19.52911 -7.62891 -3.18130 1.000 36.82396 264 LYS A N 1
ATOM 1952 C CA . LYS A 1 264 ? -18.49302 -7.22184 -2.23227 1.000 35.65475 264 LYS A CA 1
ATOM 1953 C C . LYS A 1 264 ? -18.78355 -7.74544 -0.83172 1.000 39.33800 264 LYS A C 1
ATOM 1954 O O . LYS A 1 264 ? -17.84760 -8.07861 -0.09262 1.000 42.94164 264 LYS A O 1
ATOM 1960 N N . ASP A 1 265 ? -20.06644 -7.86660 -0.46628 1.000 39.32645 265 ASP A N 1
ATOM 1961 C CA . ASP A 1 265 ? -20.43423 -8.40121 0.84545 1.000 37.60479 265 ASP A CA 1
ATOM 1962 C C . ASP A 1 265 ? -20.22068 -9.91089 0.93786 1.000 41.79480 265 ASP A C 1
ATOM 1963 O O . ASP A 1 265 ? -19.85433 -10.42259 2.00203 1.000 41.41097 265 ASP A O 1
ATOM 1968 N N . ASP A 1 266 ? -20.50670 -10.65651 -0.13618 1.000 37.47908 266 ASP A N 1
ATOM 1969 C CA . ASP A 1 266 ?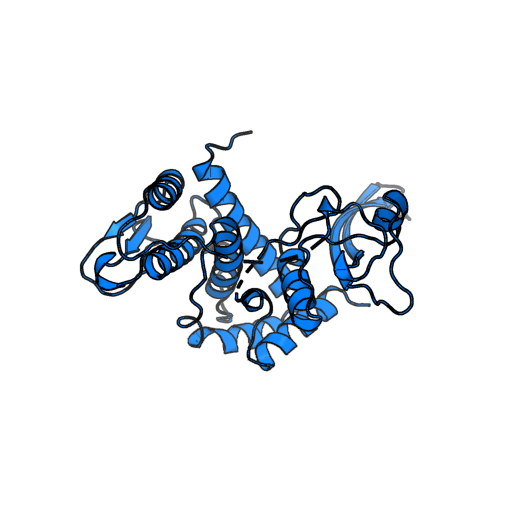 -20.62979 -12.11646 -0.03969 1.000 34.20461 266 ASP A CA 1
ATOM 1970 C C . ASP A 1 266 ? -19.96334 -12.76209 -1.25133 1.000 37.20308 266 ASP A C 1
ATOM 1971 O O . ASP A 1 266 ? -20.53257 -12.77129 -2.34757 1.000 30.77338 266 ASP A O 1
ATOM 1976 N N . LYS A 1 267 ? -18.77693 -13.34040 -1.03376 1.000 33.11654 267 LYS A N 1
ATOM 1977 C CA . LYS A 1 267 ? -18.01051 -13.96835 -2.10340 1.000 32.71765 267 LYS A CA 1
ATOM 1978 C C . LYS A 1 267 ? -18.66519 -15.23478 -2.65322 1.000 30.97919 267 LYS A C 1
ATOM 1979 O O . LYS A 1 267 ? -18.22986 -15.72075 -3.70618 1.000 34.03078 267 LYS A O 1
ATOM 1985 N N . ARG A 1 268 ? -19.66888 -15.79259 -1.96851 1.000 30.11412 268 ARG A N 1
ATOM 1986 C CA . ARG A 1 268 ? -20.38673 -16.96144 -2.45780 1.000 31.04099 268 ARG A CA 1
ATOM 1987 C C . ARG A 1 268 ? -21.65110 -16.61129 -3.23216 1.000 29.52262 268 ARG A C 1
ATOM 1988 O O . ARG A 1 268 ? -22.26519 -17.50513 -3.83198 1.000 27.75282 268 ARG A O 1
ATOM 1996 N N . LEU A 1 269 ? -22.06480 -15.34480 -3.22231 1.000 31.75557 269 LEU A N 1
ATOM 1997 C CA . LEU A 1 269 ? -23.38541 -15.00576 -3.74716 1.000 28.20972 269 LEU A CA 1
ATOM 1998 C C . LEU A 1 269 ? -23.48206 -15.25839 -5.25100 1.000 25.28536 269 LEU A C 1
ATOM 1999 O O . LEU A 1 269 ? -24.49284 -15.78195 -5.72532 1.000 26.13999 269 LEU A O 1
ATOM 2004 N N . ILE A 1 270 ? -22.45455 -14.88334 -6.02426 1.000 26.01983 270 ILE A N 1
ATOM 2005 C CA . ILE A 1 27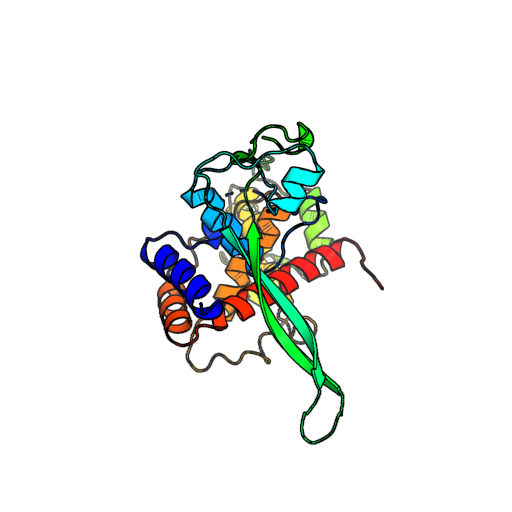0 ? -22.56267 -15.03790 -7.46755 1.000 25.66526 270 ILE A CA 1
ATOM 2006 C C . ILE A 1 270 ? -22.69517 -16.50893 -7.84613 1.000 28.84582 270 ILE A C 1
ATOM 2007 O O . ILE A 1 270 ? -23.31313 -16.83363 -8.86626 1.000 24.93956 270 ILE A O 1
ATOM 2012 N N . PHE A 1 271 ? -22.14902 -17.41882 -7.02566 1.000 24.27948 271 PHE A N 1
ATOM 2013 C CA . PHE A 1 271 ? -22.29387 -18.84941 -7.28803 1.000 25.85176 271 PHE A CA 1
ATOM 2014 C C . PHE A 1 271 ? -23.74125 -19.28092 -7.11645 1.000 25.92500 271 PHE A C 1
ATOM 2015 O O . PHE A 1 271 ? -24.25905 -20.06216 -7.91607 1.000 25.92573 271 PHE A O 1
ATOM 2023 N N . LYS A 1 272 ? -24.40844 -18.79693 -6.06839 1.000 25.53023 272 LYS A N 1
ATOM 2024 C CA . LYS A 1 272 ? -25.80463 -19.16764 -5.87616 1.000 25.40087 272 LYS A CA 1
ATOM 2025 C C . LYS A 1 272 ? -26.66245 -18.57200 -6.98171 1.000 25.51760 272 LYS A C 1
ATOM 2026 O O . LYS A 1 272 ? -27.58732 -19.22732 -7.48689 1.000 22.87496 272 LYS A O 1
ATOM 2032 N N . ALA A 1 273 ? -26.34873 -17.33360 -7.38430 1.000 22.06170 273 ALA A N 1
ATOM 2033 C CA . ALA A 1 273 ? -27.11886 -16.69806 -8.43973 1.000 24.76634 273 ALA A CA 1
ATOM 2034 C C . ALA A 1 273 ? -26.98098 -17.47363 -9.73944 1.000 24.92082 273 ALA A C 1
ATOM 2035 O O . ALA A 1 273 ? -27.97618 -17.70605 -10.43935 1.000 23.57698 273 ALA A O 1
ATOM 2037 N N . ALA A 1 274 ? -25.75463 -17.90653 -10.06498 1.000 22.07776 274 ALA A N 1
ATOM 2038 C CA . ALA A 1 274 ? -25.54114 -18.60194 -11.32736 1.000 25.00148 274 ALA A CA 1
ATOM 2039 C C . ALA A 1 274 ? -26.21000 -19.96559 -11.30823 1.000 22.82526 274 ALA A C 1
ATOM 2040 O O . ALA A 1 274 ? -26.76274 -20.40740 -12.32489 1.000 23.78079 274 ALA A O 1
ATOM 2042 N N . THR A 1 275 ? -26.17850 -20.64511 -10.15995 1.000 21.16497 275 THR A N 1
ATOM 2043 C CA . THR A 1 275 ? -26.86400 -21.92552 -10.04495 1.000 24.62567 275 THR A CA 1
ATOM 2044 C C . THR A 1 275 ? -28.37846 -21.75549 -10.20776 1.000 26.21342 275 THR A C 1
ATOM 2045 O O . THR A 1 275 ? -29.03473 -22.52447 -10.92624 1.000 21.54541 275 THR A O 1
ATOM 2049 N N . GLU A 1 276 ? -28.95373 -20.75358 -9.53237 1.000 22.70796 276 GLU A N 1
ATOM 2050 C CA . GLU A 1 276 ? -30.38256 -20.47968 -9.68928 1.000 23.49227 276 GLU A CA 1
ATOM 2051 C C . GLU A 1 276 ? -30.72765 -20.06511 -11.12500 1.000 20.82078 276 GLU A C 1
ATOM 2052 O O . GLU A 1 276 ? -31.77227 -20.46307 -11.65602 1.000 20.96077 276 GLU A O 1
ATOM 2058 N N . ALA A 1 277 ? -29.88070 -19.24517 -11.74825 1.000 19.10358 277 ALA A N 1
ATOM 2059 C CA . ALA A 1 277 ? -30.07304 -18.88401 -13.15014 1.000 21.97765 277 ALA A CA 1
ATOM 2060 C C . ALA A 1 277 ? -30.11598 -20.12731 -14.02952 1.000 24.51915 277 ALA A C 1
ATOM 2061 O O . ALA A 1 277 ? -30.99202 -20.27114 -14.89113 1.000 22.12443 277 ALA A O 1
ATOM 2063 N N . GLN A 1 278 ? -29.17150 -21.04674 -13.81305 1.000 22.24264 278 GLN A N 1
ATOM 2064 C CA . GLN A 1 278 ? -29.14232 -22.27867 -14.59761 1.000 22.78290 278 GLN A CA 1
ATOM 2065 C C . GLN A 1 278 ? -30.41244 -23.09712 -14.39648 1.000 22.15925 278 GLN A C 1
ATOM 2066 O O . GLN A 1 278 ? -30.95029 -23.66263 -15.35880 1.000 22.73510 278 GLN A O 1
ATOM 2072 N N . LYS A 1 279 ? -30.91861 -23.16155 -13.15615 1.000 22.26802 279 LYS A N 1
ATOM 2073 C CA . LYS A 1 279 ? -32.15609 -23.89720 -12.87836 1.000 22.62434 279 LYS A CA 1
ATOM 2074 C C . LYS A 1 279 ? -33.35472 -23.29597 -13.60599 1.000 24.50055 279 LYS A C 1
ATOM 2075 O O . LYS A 1 279 ? -34.26144 -24.02310 -14.03417 1.000 22.10868 279 LYS A O 1
ATOM 2081 N N . ALA A 1 280 ? -33.40052 -21.96549 -13.70483 1.000 21.62502 280 ALA A N 1
ATOM 2082 C CA . ALA A 1 280 ? -34.48982 -21.31181 -14.42701 1.000 22.47005 280 ALA A CA 1
ATOM 2083 C C . ALA A 1 280 ? -34.44827 -21.67357 -15.90692 1.000 21.73759 280 ALA A C 1
ATOM 2084 O O . ALA A 1 280 ? -35.46085 -22.09151 -16.48382 1.000 22.20828 280 ALA A O 1
ATOM 2086 N N . ALA A 1 281 ? -33.27193 -21.52733 -16.53544 1.000 21.25804 281 ALA A N 1
ATOM 2087 C CA . ALA A 1 281 ? -33.14493 -21.88070 -17.94695 1.000 25.65649 281 ALA A CA 1
ATOM 2088 C C . ALA A 1 281 ? -33.43901 -23.36223 -18.17807 1.000 26.19312 281 ALA A C 1
ATOM 2089 O O . ALA A 1 281 ? -34.07194 -23.72484 -19.17759 1.000 24.42415 281 ALA A O 1
ATOM 2091 N N . ASP A 1 282 ? -32.97328 -24.23083 -17.27100 1.000 24.89377 282 ASP A N 1
ATOM 2092 C CA . ASP A 1 282 ? -33.27117 -25.66444 -17.36142 1.000 29.69688 282 ASP A CA 1
ATOM 2093 C C . ASP A 1 282 ? -34.77382 -25.92312 -17.36033 1.000 28.16342 282 ASP A C 1
ATOM 2094 O O . ASP A 1 282 ? -35.28041 -26.72272 -18.15151 1.000 27.13058 282 ASP A O 1
ATOM 2099 N N . LEU A 1 283 ? -35.49733 -25.30365 -16.42801 1.000 23.02032 283 LEU A N 1
ATOM 2100 C CA . LEU A 1 283 ? -36.90128 -25.64382 -16.27802 1.000 21.72364 283 LEU A CA 1
ATOM 2101 C C . LEU A 1 283 ? -37.69327 -25.25531 -17.52263 1.000 25.80019 283 LEU A C 1
ATOM 2102 O O . LEU A 1 283 ? -38.58536 -25.99583 -17.95668 1.000 22.87614 283 LEU A O 1
ATOM 2107 N N . LEU A 1 284 ? -37.39160 -24.09162 -18.11508 1.000 24.50478 284 LEU A N 1
ATOM 2108 C CA . LEU A 1 284 ? -38.12159 -23.70503 -19.31940 1.000 22.85493 284 LEU A CA 1
ATOM 2109 C C . LEU A 1 284 ? -37.85195 -24.69011 -20.45550 1.000 25.30432 284 LEU A C 1
ATOM 2110 O O . LEU A 1 284 ? -38.77426 -25.09061 -21.17265 1.000 25.05070 284 LEU A O 1
ATOM 2115 N N . GLN A 1 285 ? -36.59468 -25.09607 -20.62619 1.000 24.79064 285 GLN A N 1
ATOM 2116 C CA . GLN A 1 285 ? -36.25338 -26.01756 -21.70431 1.000 25.31560 285 GLN A CA 1
ATOM 2117 C C . GLN A 1 285 ? -36.79800 -27.41766 -21.43858 1.000 27.36283 285 GLN A C 1
ATOM 2118 O O . GLN A 1 285 ? -37.25875 -28.08937 -22.37065 1.000 30.57284 285 GLN A O 1
ATOM 2124 N N . GLU A 1 286 ? -36.79452 -27.86196 -20.17257 1.000 27.01140 286 GLU A N 1
ATOM 2125 C CA . GLU A 1 286 ? -37.37304 -29.15805 -19.82276 1.000 29.16626 286 GLU A CA 1
ATOM 2126 C C . GLU A 1 286 ? -38.88149 -29.19378 -20.06419 1.000 31.59198 286 GLU A C 1
ATOM 2127 O O . GLU A 1 286 ? -39.41304 -30.17728 -20.59971 1.000 29.31066 286 GLU A O 1
ATOM 2133 N N . ASN A 1 287 ? -39.59850 -28.15503 -19.62021 1.000 27.58082 287 ASN A N 1
ATOM 2134 C CA . ASN A 1 287 ? -41.04121 -28.08914 -19.86491 1.000 27.77752 287 ASN A CA 1
ATOM 2135 C C . ASN A 1 287 ? -41.34256 -28.15893 -21.35667 1.000 29.20830 287 ASN A C 1
ATOM 2136 O O . ASN A 1 287 ? -42.21903 -28.91540 -21.79448 1.000 30.65484 287 ASN A O 1
ATOM 2141 N N . ALA A 1 288 ? -40.62107 -27.36947 -22.15423 1.000 26.27824 288 ALA A N 1
ATOM 2142 C CA . ALA A 1 288 ? -40.90371 -27.28369 -23.58355 1.000 29.80718 288 ALA A CA 1
ATOM 2143 C C . ALA A 1 288 ? -40.56351 -28.56863 -24.34141 1.000 36.83297 288 ALA A C 1
ATOM 2144 O O . ALA A 1 288 ? -41.03018 -28.74997 -25.47310 1.000 34.81821 288 ALA A O 1
ATOM 2146 N N . ALA A 1 289 ? -39.78382 -29.46442 -23.74220 1.000 29.86794 289 ALA A N 1
ATOM 2147 C CA . ALA A 1 289 ? -39.45453 -30.75625 -24.33375 1.000 32.73577 289 ALA A CA 1
ATOM 2148 C C . ALA A 1 289 ? -40.25134 -31.91315 -23.72718 1.000 39.05367 289 ALA A C 1
ATOM 2149 O O . ALA A 1 289 ? -39.96914 -33.08137 -24.04078 1.000 38.52736 289 ALA A O 1
ATOM 2151 N N . ASN A 1 290 ? -41.22850 -31.61953 -22.86147 1.000 33.19127 290 ASN A N 1
ATOM 2152 C CA . ASN A 1 290 ? -42.00004 -32.64784 -22.14409 1.000 37.08967 290 ASN A CA 1
ATOM 2153 C C . ASN A 1 290 ? -41.08760 -33.64092 -21.41891 1.000 40.62398 290 ASN A C 1
ATOM 2154 O O . ASN A 1 290 ? -41.34395 -34.84679 -21.37226 1.000 41.26926 290 ASN A O 1
ATOM 2159 N N . PHE A 1 291 ? -40.01368 -33.10345 -20.84754 1.000 31.66028 291 PHE A N 1
ATOM 2160 C CA . PHE A 1 291 ? -39.05610 -33.83629 -20.03006 1.000 38.71811 291 PHE A CA 1
ATOM 2161 C C . PHE A 1 291 ? -39.75448 -34.55431 -18.88166 1.000 43.94761 291 PHE A C 1
ATOM 2162 O O . PHE A 1 291 ? -40.65498 -34.00140 -18.24710 1.000 38.08389 291 PHE A O 1
ATOM 2170 N N . GLN A 1 292 ? -39.35755 -35.79899 -18.62154 1.000 41.73128 292 GLN A N 1
ATOM 2171 C CA . GLN A 1 292 ? -39.83635 -36.49642 -17.42705 1.000 46.31119 292 GLN A CA 1
ATOM 2172 C C . GLN A 1 292 ? -38.83297 -37.58467 -17.04692 1.000 50.58086 292 GLN A C 1
ATOM 2173 O O . GLN A 1 292 ? -37.92716 -37.92323 -17.81516 1.000 46.36907 292 GLN A O 1
ATOM 2179 N N . ARG A 1 293 ? -39.00068 -38.12182 -15.83614 1.000 58.23277 293 ARG A N 1
ATOM 2180 C CA . ARG A 1 293 ? -37.94737 -38.93105 -15.20064 1.000 52.45034 293 ARG A CA 1
ATOM 2181 C C . ARG A 1 293 ? -37.87341 -40.37487 -15.70865 1.000 50.77522 293 ARG A C 1
ATOM 2182 O O . ARG A 1 293 ? -38.84308 -40.92301 -16.23851 1.000 51.26727 293 ARG A O 1
#

Sequence (274 aa):
FDLYQHVTDRIIASIEAGTPAWRKPWQMPLRSNGEAYRGINVVMLWLTAAEKGYRSAYWFTYRQAKELGGQVRKGEKGSTVVKFGTIEREDEQTGEEKKIPYLKGYTVFNADQIDGLPEQYHARDLGTAADPELDAFFAATGADIRTSSEPRAYYNPTGDYIHMPPIATFHSAAGYYATLAHEATHWTGHKSRLDRFSRFSDRKSYAFEELIAEIGNCMLCASLGLIPDFDQSAAYVQSWLRALKDDKRLIFKAATEAQKAADLLQENAANFQR

Solvent-accessible surface area: 14422 Å² total; per-residue (Å²): 186,62,25,39,66,59,1,0,70,53,0,18,60,8,9,105,81,54,66,3,0,0,42,52,52,92,123,48,5,38,113,19,98,32,106,43,24,130,8,10,19,0,0,3,1,10,1,5,24,48,106,92,58,34,211,9,15,47,4,0,32,100,141,61,0,85,125,64,59,2,54,8,85,178,68,54,154,29,12,31,7,9,100,102,24,74,70,82,124,94,46,161,174,77,53,126,99,100,120,63,106,63,40,81,37,79,76,3,19,0,4,52,0,9,77,58,10,50,145,145,35,123,124,127,132,25,41,80,69,55,13,110,123,8,62,62,33,3,73,45,2,58,13,64,56,113,83,50,102,69,125,131,23,42,21,35,60,129,42,39,35,0,8,0,9,44,41,69,88,57,147,40,0,43,27,22,0,1,27,4,0,42,17,0,0,27,9,0,0,20,160,81,60,36,42,1,77,84,98,48,63,50,207,128,74,25,15,16,40,52,1,0,0,4,0,0,3,0,2,0,0,22,52,36,44,8,109,7,66,40,122,136,9,86,92,72,26,128,25,0,13,98,0,2,123,91,56,65,124,15,0,9,92,0,0,64,0,0,22,67,0,1,30,35,0,69,50,51,24,74,126,115,154,232

B-factor: mean 36.4, std 10.95, range [17.51, 82.31]

Nearest PDB structures (foldseek):
  6i89-assembly1_A  TM=1.004E+00  e=3.516E-53  Escherichia coli
  6sna-assembly6_K  TM=9.607E-01  e=1.281E-42  Escherichia coli
  6sna-assembly5_J  TM=9.778E-01  e=3.274E-35  Escherichia coli

InterPro domains:
  IPR013610 ArdC, N-terminal ssDNA binding domain [PF08401] (29-143)
  IPR017113 ArdC family member y4eC [PIRSF037112] (20-317)
  IPR041459 Polyvalent protein, metallopeptidase domain [PF18818] (173-296)

Foldseek 3Di:
DPPLQVLLVLQLVCLVVVHGQLQQVCAFAAEPVGHGDAFSQRSQVSNVCSVPVADFSYKYAQVRLVVQQKHQDPPDFWGKDKDWDWDWDADVVHRDTDTDIDMDIGTIDQPVRIPGGPPVRRADADFQDDDVVLVLLQVLLVAAEAEDQPPDWAADQVVLHTYHYDSNVVRGNLQRSLSVLLRLLLSQCHCVHVVPCVVCVPVLLLVLSNLLSVSLSSVLCVVVRGNHDDPVCPVRSVSPSVVSVVDSCSSRVSRNSSRVSSVSSNCSSVVHDD

Organism: Escherichia coli (NCBI:txid562)

Secondary structure (DSSP, 8-state):
--HHHHHHHHHHHHHHTTS-GGGTT----B-TTSPBP-THHHHHHHHHHHHHT---SBEE-HHHHHHTT-EEPTT---EEEEEEEEEEEE-SSS--EEEEEEEEEEEEEEGGGEES--GGG-----TTS--HHHHHHHHHTT--EEE-S-S--EEETTTTEEEE--GGGGT-HHHHHHHHHHHHHHHTTSTTTT-HHHHT--TT---HHHHHHHHHHHHHHHHHT-----TT-HHHHHHHHHHHHH-TTHHHHHHHHHHHHHHHHHHHHTT---